Protein AF-A0AAV3K388-F1 (afdb_monomer_lite)

Radius of gyration: 20.44 Å; chains: 1; bounding box: 45×45×66 Å

pLDDT: mean 95.81, std 3.81, range [80.56, 98.88]

Secondary structure (DSSP, 8-state):
-HHHHHHHHHHHHHHHTSTTSS----GGGS-SS-SS-HHHHHHHHHHHH---SS--B--SB----HHHHHHHHHHHTTSS-HHHHHHHHHHHHHHHHHHHHHTT-SBB--B-TT-S-TTHHHHHHSEEEE--SS--EEEETTEEE---EEEEEEE--S-SSHHHHHHHHHT-SSPBEEEEE-HHHHHHTSB--SSS-HHHHHHHHHHHHHHHHHHHHHTT--EEEEE-TTTTTTS-SSGGGHHHHHHHHHHHHHHHHSS--

Sequence (261 aa):
DSAKYDDLKSRYERFQSQSFKNLDYDFDSVRTQRQSPFSERKQAQYQRLNLPDLPTTTIGSFPQTREVRKYRADWKNQRISDEAYKEFLENEIARWIKIQEEIGLDVLVHGEFERNDMVEFFGEKLQGFLVTKFGWVQSYGSRAVKPPVIYGDVKWTEPLTVKETVYAQSLTDKPVKGMLTGPVTILNWSFERVDIPRTTVQDQIALAINAEVLALEENGIKVIQVDEPALREGLPLRSEYHEQYLKDAVHSFKLATSSVK

Structure (mmCIF, N/CA/C/O backbone):
data_AF-A0AAV3K388-F1
#
_entry.id   AF-A0AAV3K388-F1
#
loop_
_atom_site.group_PDB
_atom_site.id
_atom_site.type_symbol
_atom_site.label_atom_id
_atom_site.label_alt_id
_atom_site.label_comp_id
_atom_site.label_asym_id
_atom_site.label_entity_id
_atom_site.label_seq_id
_atom_site.pdbx_PDB_ins_code
_atom_site.Cartn_x
_atom_site.Cartn_y
_atom_site.Cartn_z
_atom_site.occupancy
_atom_site.B_iso_or_equiv
_atom_site.auth_seq_id
_atom_site.auth_comp_id
_atom_site.auth_asym_id
_atom_site.auth_atom_id
_atom_site.pdbx_PDB_model_num
ATOM 1 N N . ASP A 1 1 ? 20.659 12.414 -41.493 1.00 81.19 1 ASP A N 1
ATOM 2 C CA . ASP A 1 1 ? 19.818 13.538 -41.052 1.00 81.19 1 ASP A CA 1
ATOM 3 C C . ASP A 1 1 ? 20.244 13.922 -39.637 1.00 81.19 1 ASP A C 1
ATOM 5 O O . ASP A 1 1 ? 19.823 13.283 -38.679 1.00 81.19 1 ASP A O 1
ATOM 9 N N . SER A 1 2 ? 21.206 14.845 -39.522 1.00 88.94 2 SER A N 1
ATOM 10 C CA . SER A 1 2 ? 21.819 15.242 -38.243 1.00 88.94 2 SER A CA 1
ATOM 11 C C . SER A 1 2 ? 20.835 15.983 -37.338 1.00 88.94 2 SER A C 1
ATOM 13 O O . SER A 1 2 ? 20.800 15.715 -36.145 1.00 88.94 2 SER A O 1
ATOM 15 N N . ALA A 1 3 ? 19.952 16.808 -37.908 1.00 93.50 3 ALA A N 1
ATOM 16 C CA . ALA A 1 3 ? 18.953 17.559 -37.150 1.00 93.50 3 ALA A CA 1
ATOM 17 C C . ALA A 1 3 ? 17.969 16.640 -36.407 1.00 93.50 3 ALA A C 1
ATOM 19 O O . ALA A 1 3 ? 17.662 16.865 -35.238 1.00 93.50 3 ALA A O 1
ATOM 20 N N . LYS A 1 4 ? 17.513 15.561 -37.059 1.00 94.25 4 LYS A N 1
ATOM 21 C CA . LYS A 1 4 ? 16.658 14.555 -36.412 1.00 94.25 4 LYS A CA 1
ATOM 22 C C . LYS A 1 4 ? 17.381 13.818 -35.282 1.00 94.25 4 LYS A C 1
ATOM 24 O O . LYS A 1 4 ? 16.764 13.510 -34.267 1.00 94.25 4 LYS A O 1
ATOM 29 N N . TYR A 1 5 ? 18.667 13.510 -35.459 1.00 94.56 5 TYR A N 1
ATOM 30 C CA . TYR A 1 5 ? 19.473 12.888 -34.408 1.00 94.56 5 TYR A CA 1
ATOM 31 C C . TYR A 1 5 ? 19.628 13.819 -33.200 1.00 94.56 5 TYR A C 1
ATOM 33 O O . TYR A 1 5 ? 19.397 13.381 -32.076 1.00 94.56 5 TYR A O 1
ATOM 41 N N . ASP A 1 6 ? 19.940 15.095 -33.432 1.00 96.44 6 ASP A N 1
ATOM 42 C CA . ASP A 1 6 ? 20.140 16.077 -32.366 1.00 96.44 6 ASP A CA 1
ATOM 43 C C . ASP A 1 6 ? 18.849 16.320 -31.563 1.00 96.44 6 ASP A C 1
ATOM 45 O O . ASP A 1 6 ? 18.895 16.311 -30.334 1.00 96.44 6 ASP A O 1
ATOM 49 N N . ASP A 1 7 ? 17.680 16.418 -32.217 1.00 95.56 7 ASP A N 1
ATOM 50 C CA . ASP A 1 7 ? 16.384 16.509 -31.516 1.00 95.56 7 ASP A CA 1
ATOM 51 C C . ASP A 1 7 ? 16.119 15.282 -30.629 1.00 95.56 7 ASP A C 1
ATOM 53 O O . ASP A 1 7 ? 15.790 15.411 -29.444 1.00 95.56 7 ASP A O 1
ATOM 57 N N . LEU A 1 8 ? 16.293 14.074 -31.178 1.00 94.50 8 LEU A N 1
ATOM 58 C CA . LEU A 1 8 ? 16.087 12.835 -30.426 1.00 94.50 8 LEU A CA 1
ATOM 59 C C . LEU A 1 8 ? 17.062 12.724 -29.250 1.00 94.50 8 LEU A C 1
ATOM 61 O O . LEU A 1 8 ? 16.652 12.327 -28.157 1.00 94.50 8 LEU A O 1
ATOM 65 N N . LYS A 1 9 ? 18.321 13.125 -29.448 1.00 94.25 9 LYS A N 1
ATOM 66 C CA . LYS A 1 9 ? 19.339 13.167 -28.399 1.00 94.25 9 LYS A CA 1
ATOM 67 C C . LYS A 1 9 ? 18.960 14.159 -27.299 1.00 94.25 9 LYS A C 1
ATOM 69 O O . LYS A 1 9 ? 18.930 13.766 -26.139 1.00 94.25 9 LYS A O 1
ATOM 74 N N . SER A 1 10 ? 18.570 15.389 -27.632 1.00 93.19 10 SER A N 1
ATOM 75 C CA . SER A 1 10 ? 18.141 16.379 -26.632 1.00 93.19 10 SER A CA 1
ATOM 76 C C . SER A 1 10 ? 16.885 15.945 -25.870 1.00 93.19 10 SER A C 1
ATOM 78 O O . SER A 1 10 ? 16.750 16.201 -24.672 1.00 93.19 10 SER A O 1
ATOM 80 N N . ARG A 1 11 ? 15.941 15.261 -26.531 1.00 92.94 11 ARG A N 1
ATOM 81 C CA . ARG A 1 11 ? 14.773 14.661 -25.863 1.00 92.94 11 ARG A CA 1
ATOM 82 C C . ARG A 1 11 ? 15.177 13.553 -24.896 1.00 92.94 11 ARG A C 1
ATOM 84 O O . ARG A 1 11 ? 14.648 13.523 -23.787 1.00 92.94 11 ARG A O 1
ATOM 91 N N . TYR A 1 12 ? 16.101 12.687 -25.300 1.00 88.19 12 TYR A N 1
ATOM 92 C CA . TYR A 1 12 ? 16.650 11.637 -24.448 1.00 88.19 12 TYR A CA 1
ATOM 93 C C . TYR A 1 12 ? 17.393 12.218 -23.240 1.00 88.19 12 TYR A C 1
ATOM 95 O O . TYR A 1 12 ? 17.089 11.846 -22.114 1.00 88.19 12 TYR A O 1
ATOM 103 N N . GLU A 1 13 ? 18.296 13.177 -23.444 1.00 91.31 13 GLU A N 1
ATOM 104 C CA . GLU A 1 13 ? 19.068 13.811 -22.368 1.00 91.31 13 GLU A CA 1
ATOM 105 C C . GLU A 1 13 ? 18.157 14.500 -21.350 1.00 91.31 13 GLU A C 1
ATOM 107 O O . GLU A 1 13 ? 18.287 14.269 -20.150 1.00 91.31 13 GLU A O 1
ATOM 112 N N . ARG A 1 14 ? 17.158 15.257 -21.820 1.00 88.50 14 ARG A N 1
ATOM 113 C CA . ARG A 1 14 ? 16.138 15.860 -20.951 1.00 88.50 14 ARG A CA 1
ATOM 114 C C . ARG A 1 14 ? 15.344 14.820 -20.166 1.00 88.50 14 ARG A C 1
ATOM 116 O O . ARG A 1 14 ? 14.942 15.100 -19.042 1.00 88.50 14 ARG A O 1
ATOM 123 N N . PHE A 1 15 ? 15.058 13.661 -20.758 1.00 84.12 15 PHE A N 1
ATOM 124 C CA . PHE A 1 15 ? 14.377 12.572 -20.062 1.00 84.12 15 PHE A CA 1
ATOM 125 C C . PHE A 1 15 ? 15.280 11.923 -19.004 1.00 84.12 15 PHE A C 1
ATOM 127 O O . PHE A 1 15 ? 14.819 11.650 -17.902 1.00 84.12 15 PHE A O 1
ATOM 134 N N . GLN A 1 16 ? 16.566 11.727 -19.303 1.00 84.94 16 GLN A N 1
ATOM 135 C CA . GLN A 1 16 ? 17.545 11.177 -18.358 1.00 84.94 16 GLN A CA 1
ATOM 136 C C . GLN A 1 16 ? 17.860 12.128 -17.198 1.00 84.94 16 GLN A C 1
ATOM 138 O O . GLN A 1 16 ? 18.193 11.669 -16.111 1.00 84.94 16 GLN A O 1
ATOM 143 N N . SER A 1 17 ? 17.721 13.439 -17.404 1.00 83.94 17 SER A N 1
ATOM 144 C CA . SER A 1 17 ? 17.942 14.456 -16.372 1.00 83.94 17 SER A CA 1
ATOM 145 C C . SER A 1 17 ? 16.715 14.728 -15.491 1.00 83.94 17 SER A C 1
ATOM 147 O O . SER A 1 17 ? 16.699 15.718 -14.760 1.00 83.94 17 SER A O 1
ATOM 149 N N . GLN A 1 18 ? 15.641 13.941 -15.613 1.00 84.38 18 GLN A N 1
ATOM 150 C CA . GLN A 1 18 ? 14.446 14.128 -14.791 1.00 84.38 18 GLN A CA 1
ATOM 151 C C . GLN A 1 18 ? 14.707 13.714 -13.340 1.00 84.38 18 GLN A C 1
ATOM 153 O O . GLN A 1 18 ? 15.447 12.774 -13.077 1.00 84.38 18 GLN A O 1
ATOM 158 N N . SER A 1 19 ? 14.029 14.362 -12.391 1.00 81.56 19 SER A N 1
ATOM 159 C CA . SER A 1 19 ? 14.196 14.116 -10.947 1.00 81.56 19 SER A CA 1
ATOM 160 C C . SER A 1 19 ? 13.777 12.718 -10.475 1.00 81.56 19 SER A C 1
ATOM 162 O O . SER A 1 19 ? 13.995 12.378 -9.318 1.00 81.56 19 SER A O 1
ATOM 164 N N . PHE A 1 20 ? 13.156 11.925 -11.349 1.00 80.56 20 PHE A N 1
ATOM 165 C CA . PHE A 1 20 ? 12.757 10.534 -11.119 1.00 80.56 20 PHE A CA 1
ATOM 166 C C . PHE A 1 20 ? 13.677 9.526 -11.822 1.00 80.56 20 PHE A C 1
ATOM 168 O O . PHE A 1 20 ? 13.295 8.372 -11.995 1.00 80.56 20 PHE A O 1
ATOM 175 N N . LYS A 1 21 ? 14.836 9.954 -12.329 1.00 84.81 21 LYS A N 1
ATOM 176 C CA . LYS A 1 21 ? 15.798 9.097 -13.027 1.00 84.81 21 LYS A CA 1
ATOM 177 C C . LYS A 1 21 ? 17.145 9.132 -12.333 1.00 84.81 21 LYS A C 1
ATOM 179 O O . LYS A 1 21 ? 17.558 10.179 -11.844 1.00 84.81 21 LYS A O 1
ATOM 184 N N . ASN A 1 22 ? 17.840 8.003 -12.410 1.00 85.38 22 ASN A N 1
ATOM 185 C CA . ASN A 1 22 ? 19.183 7.818 -11.879 1.00 85.38 22 ASN A CA 1
ATOM 186 C C . ASN A 1 22 ? 19.235 8.167 -10.385 1.00 85.38 22 ASN A C 1
ATOM 188 O O . ASN A 1 22 ? 20.151 8.842 -9.926 1.00 85.38 22 ASN A O 1
ATOM 192 N N . LEU A 1 23 ? 18.193 7.760 -9.655 1.00 88.00 23 LEU A N 1
ATOM 193 C CA . LEU A 1 23 ? 18.141 7.904 -8.210 1.00 88.00 23 LEU A CA 1
ATOM 194 C C . LEU A 1 23 ? 19.049 6.858 -7.560 1.00 88.00 23 LEU A C 1
ATOM 196 O O . LEU A 1 23 ? 19.003 5.678 -7.912 1.00 88.00 23 LEU A O 1
ATOM 200 N N . ASP A 1 24 ? 19.833 7.294 -6.578 1.00 86.81 24 ASP A N 1
ATOM 201 C CA . ASP A 1 24 ? 20.636 6.401 -5.752 1.00 86.81 24 ASP A CA 1
ATOM 202 C C . ASP A 1 24 ? 19.766 5.792 -4.648 1.00 86.81 24 ASP A C 1
ATOM 204 O O . ASP A 1 24 ? 19.110 6.508 -3.885 1.00 86.81 24 ASP A O 1
ATOM 208 N N . TYR A 1 25 ? 19.775 4.463 -4.555 1.00 88.38 25 TYR A N 1
ATOM 209 C CA . TYR A 1 25 ? 19.092 3.716 -3.502 1.00 88.38 25 TYR A CA 1
ATOM 210 C C . TYR A 1 25 ? 20.109 2.944 -2.675 1.00 88.38 25 TYR A C 1
ATOM 212 O O . TYR A 1 25 ? 20.919 2.192 -3.214 1.00 88.38 25 TYR A O 1
ATOM 220 N N . ASP A 1 26 ? 20.016 3.094 -1.357 1.00 87.69 26 ASP A N 1
ATOM 221 C CA . ASP A 1 26 ? 20.709 2.242 -0.398 1.00 87.69 26 ASP A CA 1
ATOM 222 C C . ASP A 1 26 ? 19.727 1.182 0.114 1.00 87.69 26 ASP A C 1
ATOM 224 O O . ASP A 1 26 ? 19.070 1.357 1.144 1.00 87.69 26 ASP A O 1
ATOM 228 N N . PHE A 1 27 ? 19.578 0.097 -0.649 1.00 88.56 27 PHE A N 1
ATOM 229 C CA . PHE A 1 27 ? 18.689 -1.011 -0.284 1.00 88.56 27 PHE A CA 1
ATOM 230 C C . PHE A 1 27 ? 19.120 -1.701 1.018 1.00 88.56 27 PHE A C 1
ATOM 232 O O . PHE A 1 27 ? 18.271 -2.213 1.745 1.00 88.56 27 PHE A O 1
ATOM 239 N N . ASP A 1 28 ? 20.414 -1.661 1.345 1.00 87.81 28 ASP A N 1
ATOM 240 C CA . ASP A 1 28 ? 20.976 -2.310 2.530 1.00 87.81 28 ASP A CA 1
ATOM 241 C C . ASP A 1 28 ? 20.741 -1.497 3.815 1.00 87.81 28 ASP A C 1
ATOM 243 O O . ASP A 1 28 ? 20.770 -2.054 4.917 1.00 87.81 28 ASP A O 1
ATOM 247 N N . SER A 1 29 ? 20.443 -0.196 3.696 1.00 88.38 29 SER A N 1
ATOM 248 C CA . SER A 1 29 ? 20.074 0.654 4.840 1.00 88.38 29 SER A CA 1
ATOM 249 C C . SER A 1 29 ? 18.776 0.225 5.531 1.00 88.38 29 SER A C 1
ATOM 251 O O . SER A 1 29 ? 18.574 0.517 6.716 1.00 88.38 29 SER A O 1
ATOM 253 N N . VAL A 1 30 ? 17.893 -0.486 4.822 1.00 93.19 30 VAL A N 1
ATOM 254 C CA . VAL A 1 30 ? 16.612 -0.951 5.353 1.00 93.19 30 VAL A CA 1
ATOM 255 C C . VAL A 1 30 ? 16.696 -2.434 5.677 1.00 93.19 30 VAL A C 1
ATOM 257 O O . VAL A 1 30 ? 16.919 -3.298 4.833 1.00 93.19 30 VAL A O 1
ATOM 260 N N . ARG A 1 31 ? 16.472 -2.759 6.950 1.00 93.38 31 ARG A N 1
ATOM 261 C CA . ARG A 1 31 ? 16.475 -4.150 7.405 1.00 93.38 31 ARG A CA 1
ATOM 262 C C . ARG A 1 31 ? 15.367 -4.951 6.722 1.00 93.38 31 ARG A C 1
ATOM 264 O O . ARG A 1 31 ? 14.225 -4.515 6.639 1.00 93.38 31 ARG A O 1
ATOM 271 N N . THR A 1 32 ? 15.667 -6.197 6.380 1.00 95.75 32 THR A N 1
ATOM 272 C CA . THR A 1 32 ? 14.691 -7.173 5.858 1.00 95.75 32 THR A CA 1
ATOM 273 C C . THR A 1 32 ? 14.293 -8.214 6.901 1.00 95.75 32 THR A C 1
ATOM 275 O O . THR A 1 32 ? 13.816 -9.302 6.576 1.00 95.75 32 THR A O 1
ATOM 278 N N . GLN A 1 33 ? 14.517 -7.914 8.180 1.00 96.94 33 GLN A N 1
ATOM 279 C CA . GLN A 1 33 ? 14.085 -8.717 9.319 1.00 96.94 33 GLN A CA 1
ATOM 280 C C . GLN A 1 33 ? 13.471 -7.797 10.371 1.00 96.94 33 GLN A C 1
ATOM 282 O O . GLN A 1 33 ? 13.959 -6.692 10.610 1.00 96.94 33 GLN A O 1
ATOM 287 N N . ARG A 1 34 ? 12.406 -8.263 11.025 1.00 97.44 34 ARG A N 1
ATOM 288 C CA . ARG A 1 34 ? 11.846 -7.595 12.208 1.00 97.44 34 ARG A CA 1
ATOM 289 C C . ARG A 1 34 ? 12.847 -7.657 13.368 1.00 97.44 34 ARG A C 1
ATOM 291 O O . ARG A 1 34 ? 13.646 -8.586 13.426 1.00 97.44 34 ARG A O 1
ATOM 298 N N . GLN A 1 35 ? 12.767 -6.702 14.301 1.00 96.12 35 GLN A N 1
ATOM 299 C CA . GLN A 1 35 ? 13.686 -6.614 15.453 1.00 96.12 35 GLN A CA 1
ATOM 300 C C . GLN A 1 35 ? 13.688 -7.864 16.330 1.00 96.12 35 GLN A C 1
ATOM 302 O O . GLN A 1 35 ? 14.734 -8.254 16.835 1.00 96.12 35 GLN A O 1
ATOM 307 N N . SER A 1 36 ? 12.523 -8.481 16.503 1.00 97.12 36 SER A N 1
ATOM 308 C CA . SER A 1 36 ? 12.340 -9.662 17.340 1.00 97.12 36 SER A CA 1
ATOM 309 C C . SER A 1 36 ? 11.559 -10.751 16.600 1.00 97.12 36 SER A C 1
ATOM 311 O O . SER A 1 36 ? 10.785 -10.435 15.686 1.00 97.12 36 SER A O 1
ATOM 313 N N . PRO A 1 37 ? 11.725 -12.038 16.959 1.00 97.62 37 PRO A N 1
ATOM 314 C CA . PRO A 1 37 ? 10.933 -13.148 16.429 1.00 97.62 37 PRO A CA 1
ATOM 315 C C . PRO A 1 37 ? 9.431 -13.006 16.703 1.00 97.62 37 PRO A C 1
ATOM 317 O O . PRO A 1 37 ? 8.996 -12.289 17.603 1.00 97.62 37 PRO A O 1
ATOM 320 N N . PHE A 1 38 ? 8.604 -13.732 15.945 1.00 98.25 38 PHE A N 1
ATOM 321 C CA . PHE A 1 38 ? 7.145 -13.644 16.088 1.00 98.25 38 PHE A CA 1
ATOM 322 C C . PHE A 1 38 ? 6.651 -14.018 17.492 1.00 98.25 38 PHE A C 1
ATOM 324 O O . PHE A 1 38 ? 5.721 -13.386 17.980 1.00 98.25 38 PHE A O 1
ATOM 331 N N . SER A 1 39 ? 7.282 -14.989 18.156 1.00 97.88 39 SER A N 1
ATOM 332 C CA . SER A 1 39 ? 6.930 -15.409 19.520 1.00 97.88 39 SER A CA 1
ATOM 333 C C . SER A 1 39 ? 6.973 -14.261 20.532 1.00 97.88 39 SER A C 1
ATOM 335 O O . SER A 1 39 ? 6.112 -14.202 21.403 1.00 97.88 39 SER A O 1
ATOM 337 N N . GLU A 1 40 ? 7.925 -13.336 20.394 1.00 97.81 40 GLU A N 1
ATOM 338 C CA . GLU A 1 40 ? 8.049 -12.150 21.250 1.00 97.81 40 GLU A CA 1
ATOM 339 C C . GLU A 1 40 ? 7.074 -11.050 20.821 1.00 97.81 40 GLU A C 1
ATOM 341 O O . GLU A 1 40 ? 6.321 -10.526 21.643 1.00 97.81 40 GLU A O 1
ATOM 346 N N . ARG A 1 41 ? 7.014 -10.751 19.513 1.00 97.94 41 ARG A N 1
ATOM 347 C CA . ARG A 1 41 ? 6.097 -9.729 18.974 1.00 97.94 41 ARG A CA 1
ATOM 348 C C . ARG A 1 41 ? 4.643 -10.037 19.299 1.00 97.94 41 ARG A C 1
ATOM 350 O O . ARG A 1 41 ? 3.898 -9.128 19.641 1.00 97.94 41 ARG A O 1
ATOM 357 N N . LYS A 1 42 ? 4.251 -11.311 19.233 1.00 97.06 42 LYS A N 1
ATOM 358 C CA . LYS A 1 42 ? 2.897 -11.777 19.545 1.00 97.06 42 LYS A CA 1
ATOM 359 C C . LYS A 1 42 ? 2.473 -11.374 20.961 1.00 97.06 42 LYS A C 1
ATOM 361 O O . LYS A 1 42 ? 1.345 -10.931 21.142 1.00 97.06 42 LYS A O 1
ATOM 366 N N . GLN A 1 43 ? 3.373 -11.461 21.944 1.00 96.88 43 GLN A N 1
ATOM 367 C CA . GLN A 1 43 ? 3.073 -11.068 23.326 1.00 96.88 43 GLN A CA 1
ATOM 368 C C . GLN A 1 43 ? 2.870 -9.554 23.457 1.00 96.88 43 GLN A C 1
ATOM 370 O O . GLN A 1 43 ? 1.881 -9.110 24.039 1.00 96.88 43 GLN A O 1
ATOM 375 N N . ALA A 1 44 ? 3.754 -8.758 22.849 1.00 96.75 44 ALA A N 1
ATOM 376 C CA . ALA A 1 44 ? 3.612 -7.302 22.824 1.00 96.75 44 ALA A CA 1
ATOM 377 C C . ALA A 1 44 ? 2.337 -6.857 22.081 1.00 96.75 44 ALA A C 1
ATOM 379 O O . ALA A 1 44 ? 1.644 -5.936 22.511 1.00 96.75 44 ALA A O 1
ATOM 380 N N . GLN A 1 45 ? 1.993 -7.537 20.984 1.00 97.69 45 GLN A N 1
ATOM 381 C CA . GLN A 1 45 ? 0.781 -7.284 20.204 1.00 97.69 45 GLN A CA 1
ATOM 382 C C . GLN A 1 45 ? -0.488 -7.607 20.996 1.00 97.69 45 GLN A C 1
ATOM 384 O O . GLN A 1 45 ? -1.418 -6.806 20.965 1.00 97.69 45 GLN A O 1
ATOM 389 N N . TYR A 1 46 ? -0.522 -8.712 21.750 1.00 95.44 46 TYR A N 1
ATOM 390 C CA . TYR A 1 46 ? -1.657 -9.027 22.621 1.00 95.44 46 TYR A CA 1
ATOM 391 C C . TYR A 1 46 ? -1.888 -7.957 23.682 1.00 95.44 46 TYR A C 1
ATOM 393 O O . TYR A 1 46 ? -3.014 -7.494 23.836 1.00 95.44 46 TYR A O 1
ATOM 401 N N . GLN A 1 47 ? -0.828 -7.498 24.347 1.00 94.56 47 GLN A N 1
ATOM 402 C CA . GLN A 1 47 ? -0.934 -6.426 25.339 1.00 94.56 47 GLN A CA 1
ATOM 403 C C . GLN A 1 47 ? -1.376 -5.096 24.711 1.00 94.56 47 GLN A C 1
ATOM 405 O O . GLN A 1 47 ? -2.155 -4.358 25.305 1.00 94.56 47 GLN A O 1
ATOM 410 N N . ARG A 1 48 ? -0.888 -4.783 23.503 1.00 95.50 48 ARG A N 1
ATOM 411 C CA . ARG A 1 48 ? -1.164 -3.509 22.822 1.00 95.50 48 ARG A CA 1
ATOM 412 C C . ARG A 1 48 ? -2.553 -3.438 22.189 1.00 95.50 48 ARG A C 1
ATOM 414 O O . ARG A 1 48 ? -3.123 -2.350 22.138 1.00 95.50 48 ARG A O 1
ATOM 421 N N . LEU A 1 49 ? -3.042 -4.544 21.628 1.00 97.00 49 LEU A N 1
ATOM 422 C CA . LEU A 1 49 ? -4.304 -4.589 20.883 1.00 97.00 49 LEU A CA 1
ATOM 423 C C . LEU A 1 49 ? -5.472 -5.113 21.723 1.00 97.00 49 LEU A C 1
ATOM 425 O O . LEU A 1 49 ? -6.608 -4.795 21.397 1.00 97.00 49 LEU A O 1
ATOM 429 N N . ASN A 1 50 ? -5.198 -5.885 22.782 1.00 96.06 50 ASN A N 1
ATOM 430 C CA . ASN A 1 50 ? -6.198 -6.448 23.693 1.00 96.06 50 ASN A CA 1
ATOM 431 C C . ASN A 1 50 ? -7.373 -7.132 22.963 1.00 96.06 50 ASN A C 1
ATOM 433 O O . ASN A 1 50 ? -8.542 -6.895 23.262 1.00 96.06 50 ASN A O 1
ATOM 437 N N . LEU A 1 51 ? -7.044 -7.938 21.951 1.00 97.50 51 LEU A N 1
ATOM 438 C CA . LEU A 1 51 ? -8.019 -8.647 21.124 1.00 97.50 51 LEU A CA 1
ATOM 439 C C . LEU A 1 51 ? -8.554 -9.898 21.842 1.00 97.50 51 LEU A C 1
ATOM 441 O O . LEU A 1 51 ? -7.790 -10.529 22.578 1.00 97.50 51 LEU A O 1
ATOM 445 N N . PRO A 1 52 ? -9.818 -10.299 21.601 1.00 97.56 52 PRO A N 1
ATOM 446 C CA . PRO A 1 52 ? -10.347 -11.566 22.105 1.00 97.56 52 PRO A CA 1
ATOM 447 C C . PRO A 1 52 ? -9.673 -12.768 21.420 1.00 97.56 52 PRO A C 1
ATOM 449 O O . PRO A 1 52 ? -8.966 -12.613 20.425 1.00 97.56 52 PRO A O 1
ATOM 452 N N . ASP A 1 53 ? -9.930 -13.983 21.917 1.00 96.25 53 ASP A N 1
ATOM 453 C CA . ASP A 1 53 ? -9.329 -15.224 21.392 1.00 96.25 53 ASP A CA 1
ATOM 454 C C . ASP A 1 53 ? -9.658 -15.492 19.914 1.00 96.25 53 ASP A C 1
ATOM 456 O O . ASP A 1 53 ? -8.841 -16.047 19.176 1.00 96.25 53 ASP A O 1
ATOM 460 N N . LEU A 1 54 ? -10.854 -15.086 19.477 1.00 97.50 54 LEU A N 1
ATOM 461 C CA . LEU A 1 54 ? -11.345 -15.229 18.107 1.00 97.50 54 LEU A CA 1
ATOM 462 C C . LEU A 1 54 ? -11.674 -13.845 17.528 1.00 97.50 54 LEU A C 1
ATOM 464 O O . LEU A 1 54 ? -12.852 -13.524 17.363 1.00 97.50 54 LEU A O 1
ATOM 468 N N . PRO A 1 55 ? -10.659 -13.004 17.250 1.00 98.19 55 PRO A N 1
ATOM 469 C CA . PRO A 1 55 ? -10.894 -11.648 16.794 1.00 98.19 55 PRO A CA 1
ATOM 470 C C . PRO A 1 55 ? -11.454 -11.643 15.375 1.00 98.19 55 PRO A C 1
ATOM 472 O O . PRO A 1 55 ? -10.994 -12.361 14.485 1.00 98.19 55 PRO A O 1
ATOM 475 N N . THR A 1 56 ? -12.439 -10.788 15.164 1.00 98.75 56 THR A N 1
ATOM 476 C CA . THR A 1 56 ? -13.182 -10.640 13.921 1.00 98.75 56 THR A CA 1
ATOM 477 C C . THR A 1 56 ? -12.735 -9.393 13.164 1.00 98.75 56 THR A C 1
ATOM 479 O O . THR A 1 56 ? -12.453 -8.337 13.732 1.00 98.75 56 THR A O 1
ATOM 482 N N . THR A 1 57 ? -12.633 -9.513 11.843 1.00 98.88 57 THR A N 1
ATOM 483 C CA . THR A 1 57 ? -12.239 -8.419 10.951 1.00 98.88 57 THR A CA 1
ATOM 484 C C . THR A 1 57 ? -12.750 -8.689 9.538 1.00 98.88 57 THR A C 1
ATOM 486 O O . THR A 1 57 ? -13.229 -9.783 9.237 1.00 98.88 57 THR A O 1
ATOM 489 N N . THR A 1 58 ? -12.617 -7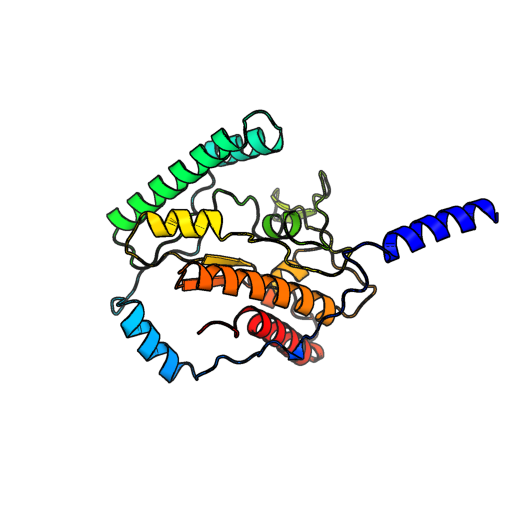.705 8.654 1.00 98.69 58 THR A N 1
ATOM 490 C CA . THR A 1 58 ? -12.818 -7.866 7.209 1.00 98.69 58 THR A CA 1
ATOM 491 C C . THR A 1 58 ? -11.510 -7.585 6.460 1.00 98.69 58 THR A C 1
ATOM 493 O O . THR A 1 58 ? -10.467 -7.327 7.071 1.00 98.69 58 THR A O 1
ATOM 496 N N . ILE A 1 59 ? -11.527 -7.714 5.132 1.00 98.44 59 ILE A N 1
ATOM 497 C CA . ILE A 1 59 ? -10.304 -7.676 4.318 1.00 98.44 59 ILE A CA 1
ATOM 498 C C . ILE A 1 59 ? -9.846 -6.246 3.997 1.00 98.44 59 ILE A C 1
ATOM 500 O O . ILE A 1 59 ? -8.644 -6.018 3.997 1.00 98.44 59 ILE A O 1
ATOM 504 N N . GLY A 1 60 ? -10.758 -5.299 3.750 1.00 98.00 60 GLY A N 1
ATOM 505 C CA . GLY A 1 60 ? -10.406 -3.930 3.343 1.00 98.00 60 GLY A CA 1
ATOM 506 C C . GLY A 1 60 ? -11.582 -3.195 2.700 1.00 98.00 60 GLY A C 1
ATOM 507 O O . GLY A 1 60 ? -12.314 -2.472 3.372 1.00 98.00 60 GLY A O 1
ATOM 508 N N . SER A 1 61 ? -11.788 -3.411 1.400 1.00 97.25 61 SER A N 1
ATOM 509 C CA . SER A 1 61 ? -12.843 -2.734 0.637 1.00 97.25 61 SER A CA 1
ATOM 510 C C . SER A 1 61 ? -14.274 -3.026 1.116 1.00 97.25 61 SER A C 1
ATOM 512 O O . SER A 1 61 ? -14.640 -4.163 1.427 1.00 97.25 61 SER A O 1
ATOM 514 N N . PHE A 1 62 ? -15.112 -1.990 1.074 1.00 98.12 62 PHE A N 1
ATOM 515 C CA . PHE A 1 62 ? -16.565 -2.082 1.230 1.00 98.12 62 PHE A CA 1
ATOM 516 C C . PHE A 1 62 ? -17.289 -1.793 -0.099 1.00 98.12 62 PHE A C 1
ATOM 518 O O . PHE A 1 62 ? -16.659 -1.357 -1.068 1.00 98.12 62 PHE A O 1
ATOM 525 N N . PRO A 1 63 ? -18.611 -2.065 -0.201 1.00 96.56 63 PRO A N 1
ATOM 526 C CA . PRO A 1 63 ? -19.371 -1.909 -1.437 1.00 96.56 63 PRO A CA 1
ATOM 527 C C . PRO A 1 63 ? -19.133 -0.582 -2.169 1.00 96.56 63 PRO A C 1
ATOM 529 O O . PRO A 1 63 ? -19.550 0.487 -1.732 1.00 96.56 63 PRO A O 1
ATOM 532 N N . GLN A 1 64 ? -18.536 -0.678 -3.356 1.00 94.44 64 GLN A N 1
ATOM 533 C CA . GLN A 1 64 ? -18.344 0.431 -4.292 1.00 94.44 64 GLN A CA 1
ATOM 534 C C . GLN A 1 64 ? -19.677 0.768 -4.976 1.00 94.44 64 GLN A C 1
ATOM 536 O O . GLN A 1 64 ? -19.947 0.343 -6.106 1.00 94.44 64 GLN A O 1
ATOM 541 N N . THR A 1 65 ? -20.550 1.481 -4.260 1.00 96.12 65 THR A N 1
ATOM 542 C CA . THR A 1 65 ? -21.905 1.817 -4.717 1.00 96.12 65 THR A CA 1
ATOM 543 C C . THR A 1 65 ? -21.887 2.692 -5.976 1.00 96.12 65 THR A C 1
ATOM 545 O O . THR A 1 65 ? -20.868 3.267 -6.373 1.00 96.12 65 THR A O 1
ATOM 548 N N . ARG A 1 66 ? -23.045 2.820 -6.641 1.00 96.25 66 ARG A N 1
ATOM 549 C CA . ARG A 1 66 ? -23.199 3.753 -7.771 1.00 96.25 66 ARG A CA 1
ATOM 550 C C . ARG A 1 66 ? -22.859 5.191 -7.365 1.00 96.25 66 ARG A C 1
ATOM 552 O O . ARG A 1 66 ? -22.324 5.923 -8.190 1.00 96.25 66 ARG A O 1
ATOM 559 N N . GLU A 1 67 ? -23.158 5.563 -6.127 1.00 96.69 67 GLU A N 1
ATOM 560 C CA . GLU A 1 67 ? -22.889 6.885 -5.573 1.00 96.69 67 GLU A CA 1
ATOM 561 C C . GLU A 1 67 ? -21.391 7.122 -5.365 1.00 96.69 67 GLU A C 1
ATOM 563 O O . GLU A 1 67 ? -20.868 8.078 -5.930 1.00 96.69 67 GLU A O 1
ATOM 568 N N . VAL A 1 68 ? -20.673 6.193 -4.717 1.00 97.00 68 VAL A N 1
ATOM 569 C CA . VAL A 1 68 ? -19.203 6.254 -4.562 1.00 97.00 68 VAL A CA 1
ATOM 570 C C . VAL A 1 68 ? -18.513 6.405 -5.919 1.00 97.00 68 VAL A C 1
ATOM 572 O O . VAL A 1 68 ? -17.690 7.300 -6.124 1.00 97.00 68 VAL A O 1
ATOM 575 N N . ARG A 1 69 ? -18.902 5.579 -6.900 1.00 95.31 69 ARG A N 1
ATOM 576 C CA . ARG A 1 69 ? -18.352 5.670 -8.262 1.00 95.31 69 ARG A CA 1
ATOM 577 C C . ARG A 1 69 ? -18.687 6.999 -8.941 1.00 95.31 69 ARG A C 1
ATOM 579 O O . ARG A 1 69 ? -17.852 7.524 -9.674 1.00 95.31 69 ARG A O 1
ATOM 586 N N . LYS A 1 70 ? -19.893 7.535 -8.722 1.00 97.06 70 LYS A N 1
ATOM 587 C CA . LYS A 1 70 ? -20.326 8.821 -9.280 1.00 97.06 70 LYS A CA 1
ATOM 588 C C . LYS A 1 70 ? -19.520 9.977 -8.691 1.00 97.06 70 LYS A C 1
ATOM 590 O O . LYS A 1 70 ? -18.991 10.754 -9.476 1.00 97.06 70 LYS A O 1
ATOM 595 N N . TYR A 1 71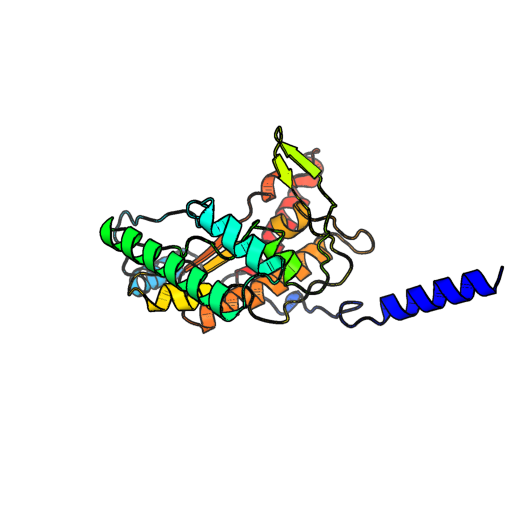 ? -19.378 10.061 -7.369 1.00 97.94 71 TYR A N 1
ATOM 596 C CA . TYR A 1 71 ? -18.611 11.124 -6.711 1.00 97.94 71 TYR A CA 1
ATOM 597 C C . TYR A 1 71 ? -17.146 11.115 -7.146 1.00 97.94 71 TYR A C 1
ATOM 599 O O . TYR A 1 71 ? -16.626 12.152 -7.550 1.00 97.94 71 TYR A O 1
ATOM 607 N N . ARG A 1 72 ? -16.508 9.938 -7.200 1.00 95.56 72 ARG A N 1
ATOM 608 C CA . ARG A 1 72 ? -15.138 9.816 -7.722 1.00 95.56 72 ARG A CA 1
ATOM 609 C C . ARG A 1 72 ? -15.031 10.283 -9.174 1.00 95.56 72 ARG A C 1
ATOM 611 O O . ARG A 1 72 ? -14.086 10.980 -9.531 1.00 95.56 72 ARG A O 1
ATOM 618 N N . ALA A 1 73 ? -15.985 9.899 -10.024 1.00 95.06 73 ALA A N 1
ATOM 619 C CA . ALA A 1 73 ? -15.998 10.324 -11.420 1.00 95.06 73 ALA A CA 1
ATOM 620 C C . ALA A 1 73 ? -16.251 11.832 -11.565 1.00 95.06 73 ALA A C 1
ATOM 622 O O . ALA A 1 73 ? -15.650 12.463 -12.429 1.00 95.06 73 ALA A O 1
ATOM 623 N N . ASP A 1 74 ? -17.130 12.414 -10.754 1.00 97.75 74 ASP A N 1
ATOM 624 C CA . ASP A 1 74 ? -17.405 13.849 -10.759 1.00 97.75 74 ASP A CA 1
ATOM 625 C C . ASP A 1 74 ? -16.182 14.644 -10.292 1.00 97.75 74 ASP A C 1
ATOM 627 O O . ASP A 1 74 ? -15.824 15.617 -10.951 1.00 97.75 74 ASP A O 1
ATOM 631 N N . TRP A 1 75 ? -15.481 14.174 -9.258 1.00 97.25 75 TRP A N 1
ATOM 632 C CA . TRP A 1 75 ? -14.227 14.760 -8.785 1.00 97.25 75 TRP A CA 1
ATOM 633 C C . TRP A 1 75 ? -13.114 14.682 -9.842 1.00 97.25 75 TRP A C 1
ATOM 635 O O . TRP A 1 75 ? -12.577 15.712 -10.244 1.00 97.25 75 TRP A O 1
ATOM 645 N N . LYS A 1 76 ? -12.847 13.494 -10.416 1.00 91.94 76 LYS A N 1
ATOM 646 C CA . LYS A 1 76 ? -11.839 13.328 -11.488 1.00 91.94 76 LYS A CA 1
ATOM 647 C C . LYS A 1 76 ? -12.135 14.177 -12.736 1.00 91.94 76 LYS A C 1
ATOM 649 O O . LYS A 1 76 ? -11.217 14.503 -13.483 1.00 91.94 76 LYS A O 1
ATOM 654 N N . ASN A 1 77 ? -13.402 14.527 -12.980 1.00 95.31 77 ASN A N 1
ATOM 655 C CA . ASN A 1 77 ? -13.824 15.393 -14.089 1.00 95.31 77 ASN A CA 1
ATOM 656 C C . ASN A 1 77 ? -14.061 16.857 -13.669 1.00 95.31 77 ASN A C 1
ATOM 658 O O . ASN A 1 77 ? -14.679 17.595 -14.435 1.00 95.31 77 ASN A O 1
ATOM 662 N N . GLN A 1 78 ? -13.609 17.270 -12.478 1.00 97.19 78 GLN A N 1
ATOM 663 C CA . GLN A 1 78 ? -13.709 18.647 -11.968 1.00 97.19 78 GLN A CA 1
ATOM 664 C C . GLN A 1 78 ? -15.150 19.194 -11.927 1.00 97.19 78 GLN A C 1
ATOM 666 O O . GLN A 1 78 ? -15.386 20.391 -12.068 1.00 97.19 78 GLN A O 1
ATOM 671 N N . ARG A 1 79 ? -16.142 18.310 -11.750 1.00 98.31 79 ARG A N 1
ATOM 672 C CA . ARG A 1 79 ? -17.562 18.677 -11.599 1.00 98.31 79 ARG A CA 1
ATOM 673 C C . ARG A 1 79 ? -17.946 18.999 -10.155 1.00 98.31 79 ARG A C 1
ATOM 675 O O . ARG A 1 79 ? -18.992 19.601 -9.937 1.00 98.31 79 ARG A O 1
ATOM 682 N N . ILE A 1 80 ? -17.126 18.584 -9.193 1.00 98.31 80 ILE A N 1
ATOM 683 C CA . ILE A 1 80 ? -17.226 18.918 -7.766 1.00 98.31 80 ILE A CA 1
ATOM 684 C C . ILE A 1 80 ? -15.844 19.337 -7.258 1.00 98.31 80 ILE A C 1
ATOM 686 O O . ILE A 1 80 ? -14.839 18.969 -7.869 1.00 98.31 80 ILE A O 1
ATOM 690 N N . SER A 1 81 ? -15.797 20.108 -6.170 1.00 98.31 81 SER A N 1
ATOM 691 C CA . SER A 1 81 ? -14.534 20.555 -5.576 1.00 98.31 81 SER A CA 1
ATOM 692 C C . SER A 1 81 ? -13.846 19.448 -4.770 1.00 98.31 81 SER A C 1
ATOM 694 O O . SER A 1 81 ? -14.461 18.430 -4.430 1.00 98.31 81 SER A O 1
ATOM 696 N N . ASP A 1 82 ? -12.573 19.666 -4.438 1.00 97.62 82 ASP A N 1
ATOM 697 C CA . ASP A 1 82 ? -11.802 18.774 -3.569 1.00 97.62 82 ASP A CA 1
ATOM 698 C C . ASP A 1 82 ? -12.428 18.676 -2.172 1.00 97.62 82 ASP A C 1
ATOM 700 O O . ASP A 1 82 ? -12.467 17.595 -1.586 1.00 97.62 82 ASP A O 1
ATOM 704 N N . GLU A 1 83 ? -12.983 19.776 -1.655 1.00 98.12 83 GLU A N 1
ATOM 705 C CA . GLU A 1 83 ? -13.674 19.820 -0.363 1.00 98.12 83 GLU A CA 1
ATOM 706 C C . GLU A 1 83 ? -14.948 18.978 -0.386 1.00 98.12 83 GLU A C 1
ATOM 708 O O . GLU A 1 83 ? -15.158 18.174 0.518 1.00 98.12 83 GLU A O 1
ATOM 713 N N . ALA A 1 84 ? -15.762 19.104 -1.438 1.00 98.25 84 ALA A N 1
ATOM 714 C CA . ALA A 1 84 ? -16.992 18.328 -1.576 1.00 98.25 84 ALA A CA 1
ATOM 715 C C . ALA A 1 84 ? -16.707 16.820 -1.703 1.00 98.25 84 ALA A C 1
ATOM 717 O O . ALA A 1 84 ? -17.437 15.995 -1.153 1.00 98.25 84 ALA A O 1
ATOM 718 N N . TYR A 1 85 ? -15.639 16.441 -2.414 1.00 98.31 85 TYR A N 1
ATOM 719 C CA . TYR A 1 85 ? -15.226 15.040 -2.505 1.00 98.31 85 TYR A CA 1
ATOM 720 C C . TYR A 1 85 ? -14.652 14.523 -1.181 1.00 98.31 85 TYR A C 1
ATOM 722 O O . TYR A 1 85 ? -14.978 13.412 -0.766 1.00 98.31 85 TYR A O 1
ATOM 730 N N . LYS A 1 86 ? -13.848 15.338 -0.489 1.00 98.19 86 LYS A N 1
ATOM 731 C CA . LYS A 1 86 ? -13.324 15.021 0.843 1.00 98.19 86 LYS A CA 1
ATOM 732 C C . LYS A 1 86 ? -14.459 14.781 1.841 1.00 98.19 86 LYS A C 1
ATOM 734 O O . LYS A 1 86 ? -14.449 13.752 2.505 1.00 98.19 86 LYS A O 1
ATOM 739 N N . GLU A 1 87 ? -15.434 15.684 1.914 1.00 98.50 87 GLU A N 1
ATOM 740 C CA . GLU A 1 87 ? -16.592 15.559 2.807 1.00 98.50 87 GLU A CA 1
ATOM 741 C C . GLU A 1 87 ? -17.389 14.280 2.512 1.00 98.50 87 GLU A C 1
ATOM 743 O O . GLU A 1 87 ? -17.765 13.545 3.424 1.00 98.50 87 GLU A O 1
ATOM 748 N N . PHE A 1 88 ? -17.597 13.963 1.231 1.00 98.50 88 PHE A N 1
ATOM 749 C CA . PHE A 1 88 ? -18.238 12.712 0.832 1.00 98.50 88 PHE A CA 1
ATOM 750 C C . PHE A 1 88 ? -17.477 11.473 1.334 1.00 98.50 88 PHE A C 1
ATOM 752 O O . PHE A 1 88 ? -18.089 10.565 1.898 1.00 98.50 88 PHE A O 1
ATOM 759 N N . LEU A 1 89 ? -16.152 11.431 1.148 1.00 98.44 89 LEU A N 1
ATOM 760 C CA . LEU A 1 89 ? -15.322 10.314 1.608 1.00 98.44 89 LEU A CA 1
ATOM 761 C C . LEU A 1 89 ? -15.356 10.171 3.132 1.00 98.44 89 LEU A C 1
ATOM 763 O O . LEU A 1 89 ? -15.523 9.061 3.632 1.00 98.44 89 LEU A O 1
ATOM 767 N N . GLU A 1 90 ? -15.234 11.281 3.859 1.00 98.69 90 GLU A N 1
ATOM 768 C CA . GLU A 1 90 ? -15.300 11.304 5.321 1.00 98.69 90 GLU A CA 1
ATOM 769 C C . GLU A 1 90 ? -16.651 10.762 5.822 1.00 98.69 90 GLU A C 1
ATOM 771 O O . GLU A 1 90 ? -16.686 9.888 6.689 1.00 98.69 90 GLU A O 1
ATOM 776 N N . ASN A 1 91 ? -17.761 11.164 5.198 1.00 98.69 91 ASN A N 1
ATOM 777 C CA . ASN A 1 91 ? -19.092 10.651 5.533 1.00 98.69 91 ASN A CA 1
ATOM 778 C C . ASN A 1 91 ? -19.246 9.144 5.262 1.00 98.69 91 ASN A C 1
ATOM 780 O O . ASN A 1 91 ? -19.811 8.426 6.092 1.00 98.69 91 ASN A O 1
ATOM 784 N N . GLU A 1 92 ? -18.734 8.634 4.136 1.00 98.69 92 GLU A N 1
ATOM 785 C CA . GLU A 1 92 ? -18.788 7.195 3.841 1.00 98.69 92 GLU A CA 1
ATOM 786 C C . GLU A 1 92 ? -17.908 6.377 4.797 1.00 98.69 92 GLU A C 1
ATOM 788 O O . GLU A 1 92 ? -18.347 5.330 5.280 1.00 98.69 92 GLU A O 1
ATOM 793 N N . ILE A 1 93 ? -16.711 6.867 5.136 1.00 98.88 93 ILE A N 1
ATOM 794 C CA . ILE A 1 93 ? -15.844 6.241 6.143 1.00 98.88 93 ILE A CA 1
ATOM 795 C C . ILE A 1 93 ? -16.561 6.207 7.497 1.00 98.88 93 ILE A C 1
ATOM 797 O O . ILE A 1 93 ? -16.671 5.140 8.101 1.00 98.88 93 ILE A O 1
ATOM 801 N N . ALA A 1 94 ? -17.113 7.335 7.953 1.00 98.88 94 ALA A N 1
ATOM 802 C CA . ALA A 1 94 ? -17.820 7.422 9.230 1.00 98.88 94 ALA A CA 1
ATOM 803 C C . ALA A 1 94 ? -19.012 6.463 9.305 1.00 98.88 94 ALA A C 1
ATOM 805 O O . ALA A 1 94 ? -19.199 5.763 10.304 1.00 98.88 94 ALA A O 1
ATOM 806 N N . ARG A 1 95 ? -19.784 6.367 8.217 1.00 98.75 95 ARG A N 1
ATOM 807 C CA . ARG A 1 95 ? -20.900 5.428 8.108 1.00 98.75 95 ARG A CA 1
ATOM 808 C C . ARG A 1 95 ? -20.444 3.982 8.291 1.00 98.75 95 ARG A C 1
ATOM 810 O O . ARG A 1 95 ? -21.078 3.239 9.039 1.00 98.75 95 ARG A O 1
ATOM 817 N N . TRP A 1 96 ? -19.368 3.570 7.624 1.00 98.69 96 TRP A N 1
ATOM 818 C CA . TRP A 1 96 ? -18.892 2.188 7.703 1.00 98.69 96 TRP A CA 1
ATOM 819 C C . TRP A 1 96 ? -18.153 1.867 8.994 1.00 98.69 96 TRP A C 1
ATOM 821 O O . TRP A 1 96 ? -18.269 0.737 9.461 1.00 98.69 96 TRP A O 1
ATOM 831 N N . ILE A 1 97 ? -17.448 2.817 9.608 1.00 98.88 97 ILE A N 1
ATOM 832 C CA . ILE A 1 97 ? -16.897 2.626 10.958 1.00 98.88 97 ILE A CA 1
ATOM 833 C C . ILE A 1 97 ? -18.034 2.332 11.939 1.00 98.88 97 ILE A C 1
ATOM 835 O O . ILE A 1 97 ? -18.012 1.290 12.591 1.00 98.88 97 ILE A O 1
ATOM 839 N N . LYS A 1 98 ? -19.092 3.153 11.934 1.00 98.88 98 LYS A N 1
ATOM 840 C CA . LYS A 1 98 ? -20.269 2.945 12.785 1.00 98.88 98 LYS A CA 1
ATOM 841 C C . LYS A 1 98 ? -20.920 1.574 12.573 1.00 98.88 98 LYS A C 1
ATOM 843 O O . LYS A 1 98 ? -21.181 0.867 13.539 1.00 98.88 98 LYS A O 1
ATOM 848 N N . ILE A 1 99 ? -21.143 1.168 11.320 1.00 98.88 99 ILE A N 1
ATOM 849 C CA . ILE A 1 99 ? -21.728 -0.150 11.008 1.00 98.88 99 ILE A CA 1
ATOM 850 C C . ILE A 1 99 ? -20.862 -1.279 11.575 1.00 98.88 99 ILE A C 1
ATOM 852 O O . ILE A 1 99 ? -21.389 -2.221 12.158 1.00 98.88 99 ILE A O 1
ATOM 856 N N . GLN A 1 100 ? -19.540 -1.201 11.402 1.00 98.88 100 GLN A N 1
ATOM 857 C CA . GLN A 1 100 ? -18.625 -2.230 11.892 1.00 98.88 100 GLN A CA 1
ATOM 858 C C . GLN A 1 100 ? -18.612 -2.325 13.425 1.00 98.88 100 GLN A C 1
ATOM 860 O O . GLN A 1 100 ? -18.523 -3.427 13.971 1.00 98.88 100 GLN A O 1
ATOM 865 N N . GLU A 1 101 ? -18.718 -1.189 14.117 1.00 98.75 101 GLU A N 1
ATOM 866 C CA . GLU A 1 101 ? -18.866 -1.157 15.572 1.00 98.75 101 GLU A CA 1
ATOM 867 C C . GLU A 1 101 ? -20.189 -1.782 16.024 1.00 98.75 101 GLU A C 1
ATOM 869 O O . GLU A 1 101 ? -20.175 -2.628 16.918 1.00 98.75 101 GLU A O 1
ATOM 874 N N . GLU A 1 102 ? -21.305 -1.430 15.376 1.00 98.75 102 GLU A N 1
ATOM 875 C CA . GLU A 1 102 ? -22.648 -1.942 15.686 1.00 98.75 102 GLU A CA 1
ATOM 876 C C . GLU A 1 102 ? -22.757 -3.463 15.513 1.00 98.75 102 GLU A C 1
ATOM 878 O O . GLU A 1 102 ? -23.407 -4.129 16.319 1.00 98.75 102 GLU A O 1
ATOM 883 N N . ILE A 1 103 ? -22.099 -4.032 14.497 1.00 98.50 103 ILE A N 1
ATOM 884 C CA . ILE A 1 103 ? -22.053 -5.492 14.295 1.00 98.50 103 ILE A CA 1
ATOM 885 C C . ILE A 1 103 ? -20.994 -6.189 15.163 1.00 98.50 103 ILE A C 1
ATOM 887 O O . ILE A 1 103 ? -20.916 -7.416 15.155 1.00 98.50 103 ILE A O 1
ATOM 891 N N . GLY A 1 104 ? -20.180 -5.429 15.900 1.00 98.44 104 GLY A N 1
ATOM 892 C CA . GLY A 1 104 ? -19.247 -5.961 16.887 1.00 98.44 104 GLY A CA 1
ATOM 893 C C . GLY A 1 104 ? -17.899 -6.453 16.351 1.00 98.44 104 GLY A C 1
ATOM 894 O O . GLY A 1 104 ? -17.293 -7.287 17.012 1.00 98.44 104 GLY A O 1
ATOM 895 N N . LEU A 1 105 ? -17.391 -5.947 15.215 1.00 98.75 105 LEU A N 1
ATOM 896 C CA . LEU A 1 105 ? -16.056 -6.337 14.715 1.00 98.75 105 LEU A CA 1
ATOM 897 C C . LEU A 1 105 ? -14.918 -5.862 15.630 1.00 98.75 105 LEU A C 1
ATOM 899 O O . LEU A 1 105 ? -15.010 -4.779 16.199 1.00 98.75 105 LEU A O 1
ATOM 903 N N . ASP A 1 106 ? -13.824 -6.618 15.737 1.00 98.69 106 ASP A N 1
ATOM 904 C CA . ASP A 1 106 ? -12.708 -6.309 16.651 1.00 98.69 106 ASP A CA 1
ATOM 905 C C . ASP A 1 106 ? -11.616 -5.438 16.017 1.00 98.69 106 ASP A C 1
ATOM 907 O O . ASP A 1 106 ? -11.055 -4.563 16.674 1.00 98.69 106 ASP A O 1
ATOM 911 N N . VAL A 1 107 ? -11.319 -5.662 14.733 1.00 98.81 107 VAL A N 1
ATOM 912 C CA . VAL A 1 107 ? -10.358 -4.868 13.951 1.00 98.81 107 VAL A CA 1
ATOM 913 C C . VAL A 1 107 ? -11.052 -4.342 12.702 1.00 98.81 107 VAL A C 1
ATOM 915 O O . VAL A 1 107 ? -11.539 -5.127 11.881 1.00 98.81 107 VAL A O 1
ATOM 918 N N . LEU A 1 108 ? -11.086 -3.021 12.555 1.00 98.88 108 LEU A N 1
ATOM 919 C CA . LEU A 1 108 ? -11.884 -2.331 11.545 1.00 98.88 108 LEU A CA 1
ATOM 920 C C . LEU A 1 108 ? -11.069 -1.969 10.300 1.00 98.88 108 LEU A C 1
ATOM 922 O O . LEU A 1 108 ? -9.837 -1.953 10.314 1.00 98.88 108 LEU A O 1
ATOM 926 N N . VAL A 1 109 ? -11.771 -1.653 9.216 1.00 98.88 109 VAL A N 1
ATOM 927 C CA . VAL A 1 109 ? -11.215 -1.120 7.960 1.00 98.88 109 VAL A CA 1
ATOM 928 C C . VAL A 1 109 ? -11.990 0.136 7.553 1.00 98.88 109 VAL A C 1
ATOM 930 O O . VAL A 1 109 ? -13.144 0.308 7.946 1.00 98.88 109 VAL A O 1
ATOM 933 N N . HIS A 1 110 ? -11.391 1.019 6.752 1.00 98.75 110 HIS A N 1
ATOM 934 C CA . HIS A 1 110 ? -12.053 2.258 6.312 1.00 98.75 110 HIS A CA 1
ATOM 935 C C . HIS A 1 110 ? -12.887 2.104 5.032 1.00 98.75 110 HIS A C 1
ATOM 937 O O . HIS A 1 110 ? -13.643 3.008 4.692 1.00 98.75 110 HIS A O 1
ATOM 943 N N . GLY A 1 111 ? -12.779 0.974 4.324 1.00 98.31 111 GLY A N 1
ATOM 944 C CA . GLY A 1 111 ? -13.610 0.656 3.157 1.00 98.31 111 GLY A CA 1
ATOM 945 C C . GLY A 1 111 ? -13.054 1.060 1.789 1.00 98.31 111 GLY A C 1
ATOM 946 O O . GLY A 1 111 ? -13.646 0.671 0.780 1.00 98.31 111 GLY A O 1
ATOM 947 N N . GLU A 1 112 ? -11.924 1.775 1.737 1.00 98.19 112 GLU A N 1
ATOM 948 C CA . GLU A 1 112 ? -11.192 2.119 0.502 1.00 98.19 112 GLU A CA 1
ATOM 949 C C . GLU A 1 112 ? -12.039 2.890 -0.541 1.00 98.19 112 GLU A C 1
ATOM 951 O O . GLU A 1 112 ? -11.939 2.673 -1.753 1.00 98.19 112 GLU A O 1
ATOM 956 N N . PHE A 1 113 ? -12.912 3.800 -0.092 1.00 97.81 113 PHE A N 1
ATOM 957 C CA . PHE A 1 113 ? -13.790 4.590 -0.974 1.00 97.81 113 PHE A CA 1
ATOM 958 C C . PHE A 1 113 ? -13.029 5.581 -1.858 1.00 97.81 113 PHE A C 1
ATOM 960 O O . PHE A 1 113 ? -13.491 5.923 -2.948 1.00 97.81 113 PHE A O 1
ATOM 967 N N . GLU A 1 114 ? -11.846 6.006 -1.432 1.00 96.00 114 GLU A N 1
ATOM 968 C CA . GLU A 1 114 ? -10.942 6.859 -2.193 1.00 96.00 114 GLU A CA 1
ATOM 969 C C . GLU A 1 114 ? -10.288 6.119 -3.372 1.00 96.00 114 GLU A C 1
ATOM 971 O O . GLU A 1 114 ? -9.848 6.757 -4.331 1.00 96.00 114 GLU A O 1
ATOM 976 N N . ARG A 1 115 ? -10.280 4.777 -3.349 1.00 93.31 115 ARG A N 1
ATOM 977 C CA . ARG A 1 115 ? -9.575 3.930 -4.320 1.00 93.31 115 ARG A CA 1
ATOM 978 C C . ARG A 1 115 ? -10.513 3.392 -5.391 1.00 93.31 115 ARG A C 1
ATOM 980 O O . ARG A 1 115 ? -11.633 2.957 -5.128 1.00 93.31 115 ARG A O 1
ATOM 987 N N . ASN A 1 116 ? -10.048 3.416 -6.635 1.00 86.38 116 ASN A N 1
ATOM 988 C CA . ASN A 1 116 ? -10.703 2.754 -7.764 1.00 86.38 116 ASN A CA 1
ATOM 989 C C . ASN A 1 116 ? -10.187 1.330 -7.986 1.00 86.38 116 ASN A C 1
ATOM 991 O O . ASN A 1 116 ? -10.978 0.452 -8.318 1.00 86.38 116 ASN A O 1
ATOM 995 N N . ASP A 1 117 ? -8.884 1.144 -7.830 1.00 91.12 117 ASP A N 1
ATOM 996 C CA . ASP A 1 117 ? -8.150 -0.084 -8.082 1.00 91.12 117 ASP A CA 1
ATOM 997 C C . ASP A 1 117 ? -6.909 -0.106 -7.178 1.00 91.12 117 ASP A C 1
ATOM 999 O O . ASP A 1 117 ? -6.335 0.943 -6.870 1.00 91.12 117 ASP A O 1
ATOM 1003 N N . MET A 1 118 ? -6.514 -1.297 -6.731 1.00 91.00 118 MET A N 1
ATOM 1004 C CA . MET A 1 118 ? -5.461 -1.461 -5.729 1.00 91.00 118 MET A CA 1
ATOM 1005 C C . MET A 1 118 ? -4.043 -1.230 -6.269 1.00 91.00 118 MET A C 1
ATOM 1007 O O . MET A 1 118 ? -3.111 -1.167 -5.476 1.00 91.00 118 MET A O 1
ATOM 1011 N N . VAL A 1 119 ? -3.848 -1.084 -7.583 1.00 93.25 119 VAL A N 1
ATOM 1012 C CA . VAL A 1 119 ? -2.546 -0.752 -8.190 1.00 93.25 119 VAL A CA 1
ATOM 1013 C C . VAL A 1 119 ? -2.594 0.602 -8.889 1.00 93.25 119 VAL A C 1
ATOM 1015 O O . VAL A 1 119 ? -1.661 1.390 -8.727 1.00 93.25 119 VAL A O 1
ATOM 1018 N N . GLU A 1 120 ? -3.693 0.942 -9.575 1.00 92.25 120 GLU A N 1
ATOM 1019 C CA . GLU A 1 120 ? -3.844 2.269 -10.196 1.00 92.25 120 GLU A CA 1
ATOM 1020 C C . GLU A 1 120 ? -3.712 3.396 -9.165 1.00 92.25 120 GLU A C 1
ATOM 1022 O O . GLU A 1 120 ? -3.018 4.374 -9.428 1.00 92.25 120 GLU A O 1
ATOM 1027 N N . PHE A 1 121 ? -4.294 3.235 -7.970 1.00 93.31 121 PHE A N 1
ATOM 1028 C CA . PHE A 1 121 ? -4.205 4.229 -6.896 1.00 93.31 121 PHE A CA 1
ATOM 1029 C C . PHE A 1 121 ? -2.756 4.561 -6.502 1.00 93.31 121 PHE A C 1
ATOM 1031 O O . PHE A 1 121 ? -2.412 5.728 -6.326 1.00 93.31 121 PHE A O 1
ATOM 1038 N N . PHE A 1 122 ? -1.892 3.547 -6.389 1.00 94.00 122 PHE A N 1
ATOM 1039 C CA . PHE A 1 122 ? -0.479 3.749 -6.059 1.00 94.00 122 PHE A CA 1
ATOM 1040 C C . PHE A 1 122 ? 0.285 4.322 -7.253 1.00 94.00 122 PHE A C 1
ATOM 1042 O O . PHE A 1 122 ? 1.098 5.225 -7.077 1.00 94.00 122 PHE A O 1
ATOM 1049 N N . GLY A 1 123 ? -0.023 3.870 -8.472 1.00 92.38 123 GLY A N 1
ATOM 1050 C CA . GLY A 1 123 ? 0.561 4.414 -9.698 1.00 92.38 123 GLY A CA 1
ATOM 1051 C C . GLY A 1 123 ? 0.211 5.885 -9.962 1.00 92.38 123 GLY A C 1
ATOM 1052 O O . GLY A 1 123 ? 1.002 6.586 -10.584 1.00 92.38 123 GLY A O 1
ATOM 10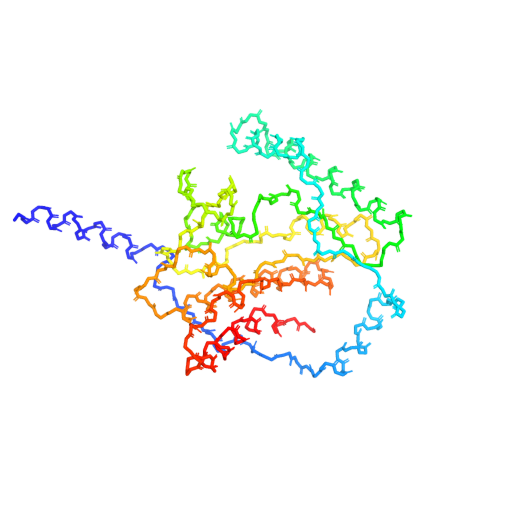53 N N . GLU A 1 124 ? -0.937 6.381 -9.485 1.00 92.44 124 GLU A N 1
ATOM 1054 C CA . GLU A 1 124 ? -1.299 7.809 -9.566 1.00 92.44 124 GLU A CA 1
ATOM 1055 C C . GLU A 1 124 ? -0.473 8.686 -8.606 1.00 92.44 124 GLU A C 1
ATOM 1057 O O . GLU A 1 124 ? -0.353 9.887 -8.842 1.00 92.44 124 GLU A O 1
ATOM 1062 N N . LYS A 1 125 ? 0.089 8.107 -7.536 1.00 94.19 125 LYS A N 1
ATOM 1063 C CA . LYS A 1 125 ? 0.715 8.853 -6.431 1.00 94.19 125 LYS A CA 1
ATOM 1064 C C . LYS A 1 125 ? 2.224 8.646 -6.290 1.00 94.19 125 LYS A C 1
ATOM 1066 O O . LYS A 1 125 ? 2.906 9.502 -5.737 1.00 94.19 125 LYS A O 1
ATOM 1071 N N . LEU A 1 126 ? 2.756 7.522 -6.762 1.00 95.50 126 LEU A N 1
ATOM 1072 C CA . LEU A 1 126 ? 4.187 7.240 -6.715 1.00 95.50 126 LEU A CA 1
ATOM 1073 C C . LEU A 1 126 ? 4.917 7.905 -7.882 1.00 95.50 126 LEU A C 1
ATOM 1075 O O . LEU A 1 126 ? 4.525 7.791 -9.046 1.00 95.50 126 LEU A O 1
ATOM 1079 N N . GLN A 1 127 ? 6.046 8.541 -7.583 1.00 94.12 127 GLN A N 1
ATOM 1080 C CA . GLN A 1 127 ? 6.956 9.009 -8.619 1.00 94.12 127 GLN A CA 1
ATOM 1081 C C . GLN A 1 127 ? 7.533 7.802 -9.384 1.00 94.12 127 GLN A C 1
ATOM 1083 O O . GLN A 1 127 ? 7.702 6.725 -8.815 1.00 94.12 127 GLN A O 1
ATOM 1088 N N . GLY A 1 128 ? 7.811 7.970 -10.681 1.00 93.88 128 GLY A N 1
ATOM 1089 C CA . GLY A 1 128 ? 8.290 6.890 -11.558 1.00 93.88 128 GLY A CA 1
ATOM 1090 C C . GLY A 1 128 ? 7.177 6.102 -12.264 1.00 93.88 128 GLY A C 1
ATOM 1091 O O . GLY A 1 128 ? 7.480 5.294 -13.146 1.00 93.88 128 GLY A O 1
ATOM 1092 N N . PHE A 1 129 ? 5.908 6.393 -11.951 1.00 95.62 129 PHE A N 1
ATOM 1093 C CA . PHE A 1 129 ? 4.722 5.824 -12.595 1.00 95.62 129 PHE A CA 1
ATOM 1094 C C . PHE A 1 129 ? 3.985 6.815 -13.499 1.00 95.62 129 PHE A C 1
ATOM 1096 O O . PHE A 1 129 ? 3.944 8.022 -13.255 1.00 95.62 129 PHE A O 1
ATOM 1103 N N . LEU A 1 130 ? 3.366 6.282 -14.550 1.00 92.56 130 LEU A N 1
ATOM 1104 C CA . LEU A 1 130 ? 2.422 6.987 -15.405 1.00 92.56 130 LEU A CA 1
ATOM 1105 C C . LEU A 1 130 ? 1.135 6.173 -15.530 1.00 92.56 130 LEU A C 1
ATOM 1107 O O . LEU A 1 130 ? 1.167 4.974 -15.797 1.00 92.56 130 LEU A O 1
ATOM 1111 N N . VAL A 1 131 ? -0.009 6.837 -15.397 1.00 92.69 131 VAL A N 1
ATOM 1112 C CA . VAL A 1 131 ? -1.326 6.223 -15.587 1.00 92.69 131 VAL A CA 1
ATOM 1113 C C . VAL A 1 131 ? -1.932 6.711 -16.897 1.00 92.69 131 VAL A C 1
ATOM 1115 O O . VAL A 1 131 ? -1.938 7.901 -17.211 1.00 92.69 131 VAL A O 1
ATOM 1118 N N . THR A 1 132 ? -2.441 5.779 -17.700 1.00 92.31 132 THR A N 1
ATOM 1119 C CA . THR A 1 132 ? -3.034 6.107 -19.001 1.00 92.31 132 THR A CA 1
ATOM 1120 C C . THR A 1 132 ? -4.490 6.570 -18.857 1.00 92.31 132 THR A C 1
ATOM 1122 O O . THR A 1 132 ? -5.129 6.378 -17.822 1.00 92.31 132 THR A O 1
ATOM 1125 N N . LYS A 1 133 ? -5.060 7.172 -19.909 1.00 87.44 133 LYS A N 1
ATOM 1126 C CA . LYS A 1 133 ? -6.506 7.467 -19.980 1.00 87.44 133 LYS A CA 1
ATOM 1127 C C . LYS A 1 133 ? -7.309 6.338 -20.638 1.00 87.44 133 LYS A C 1
ATOM 1129 O O . LYS A 1 133 ? -8.431 6.065 -20.225 1.00 87.44 133 LYS A O 1
ATOM 1134 N N . PHE A 1 134 ? -6.729 5.687 -21.649 1.00 91.88 134 PHE A N 1
ATOM 1135 C CA . PHE A 1 134 ? -7.403 4.693 -22.497 1.00 91.88 134 PHE A CA 1
ATOM 1136 C C . PHE A 1 134 ? -6.620 3.378 -22.660 1.00 91.88 134 PHE A C 1
ATOM 1138 O O . PHE A 1 134 ? -6.960 2.583 -23.531 1.00 91.88 134 PHE A O 1
ATOM 1145 N N . GLY A 1 135 ? -5.582 3.131 -21.852 1.00 93.00 135 GLY A N 1
ATOM 1146 C CA . GLY A 1 135 ? -4.771 1.907 -21.906 1.00 93.00 135 GLY A CA 1
ATOM 1147 C C . GLY A 1 135 ? -5.450 0.722 -21.224 1.00 93.00 135 GLY A C 1
ATOM 1148 O O . GLY A 1 135 ? -4.915 0.165 -20.271 1.00 93.00 135 GLY A O 1
ATOM 1149 N N . TRP A 1 136 ? -6.657 0.388 -21.675 1.00 93.19 136 TRP A N 1
ATOM 1150 C CA . TRP A 1 136 ? -7.440 -0.721 -21.144 1.00 93.19 136 TRP A CA 1
ATOM 1151 C C . TRP A 1 136 ? -6.904 -2.063 -21.641 1.00 93.19 136 TRP A C 1
ATOM 1153 O O . TRP A 1 136 ? -6.677 -2.246 -22.835 1.00 93.19 136 TRP A O 1
ATOM 1163 N N . VAL A 1 137 ? -6.777 -3.018 -20.725 1.00 93.50 137 VAL A N 1
ATOM 1164 C CA . VAL A 1 137 ? -6.417 -4.410 -21.001 1.00 93.50 137 VAL A CA 1
ATOM 1165 C C . VAL A 1 137 ? -7.511 -5.301 -20.433 1.00 93.50 137 VAL A C 1
ATOM 1167 O O . VAL A 1 137 ? -7.920 -5.144 -19.282 1.00 93.50 137 VAL A O 1
ATOM 1170 N N . GLN A 1 138 ? -8.022 -6.228 -21.239 1.00 94.81 138 GLN A N 1
ATOM 1171 C CA . GLN A 1 138 ? -9.007 -7.199 -20.771 1.00 94.81 138 GLN A CA 1
ATOM 1172 C C . GLN A 1 138 ? -8.374 -8.105 -19.706 1.00 94.81 138 GLN A C 1
ATOM 1174 O O . GLN A 1 138 ? -7.313 -8.674 -19.935 1.00 94.81 138 GLN A O 1
ATOM 1179 N N . SER A 1 139 ? -9.040 -8.249 -18.559 1.00 89.62 139 SER A N 1
ATOM 1180 C CA . SER A 1 139 ? -8.607 -9.127 -17.464 1.00 89.62 139 SER A CA 1
ATOM 1181 C C . SER A 1 139 ? -9.475 -10.386 -17.395 1.00 89.62 139 SER A C 1
ATOM 1183 O O . SER A 1 139 ? -8.961 -11.497 -17.482 1.00 89.62 139 SER A O 1
ATOM 1185 N N . TYR A 1 140 ? -10.803 -10.240 -17.308 1.00 89.50 140 TYR A N 1
ATOM 1186 C CA . TYR A 1 140 ? -11.715 -11.390 -17.271 1.00 89.50 140 TYR A CA 1
ATOM 1187 C C . TYR A 1 140 ? -13.124 -11.032 -17.753 1.00 89.50 140 TYR A C 1
ATOM 1189 O O . TYR A 1 140 ? -13.767 -10.128 -17.213 1.00 89.50 140 TYR A O 1
ATOM 1197 N N . GLY A 1 141 ? -13.642 -11.758 -18.748 1.00 94.38 141 GLY A N 1
ATOM 1198 C CA . GLY A 1 141 ? -14.957 -11.472 -19.330 1.00 94.38 141 GLY A CA 1
ATOM 1199 C C . GLY A 1 141 ? -15.017 -10.044 -19.881 1.00 94.38 141 GLY A C 1
ATOM 1200 O O . GLY A 1 141 ? -14.168 -9.653 -20.675 1.00 94.38 141 GLY A O 1
ATOM 1201 N N . SER A 1 142 ? -15.986 -9.244 -19.434 1.00 91.00 142 SER A N 1
ATOM 1202 C CA . SER A 1 142 ? -16.098 -7.818 -19.784 1.00 91.00 142 SER A CA 1
ATOM 1203 C C . SER A 1 142 ? -15.336 -6.881 -18.835 1.00 91.00 142 SER A C 1
ATOM 1205 O O . SER A 1 142 ? -15.467 -5.663 -18.945 1.00 91.00 142 SER A O 1
ATOM 1207 N N . ARG A 1 143 ? -14.580 -7.420 -17.866 1.00 83.56 143 ARG A N 1
ATOM 1208 C CA . ARG A 1 143 ? -13.760 -6.627 -16.945 1.00 83.56 143 ARG A CA 1
ATOM 1209 C C . ARG A 1 143 ? -12.421 -6.314 -17.602 1.00 83.56 143 ARG A C 1
ATOM 1211 O O . ARG A 1 143 ? -11.674 -7.226 -17.961 1.00 83.56 143 ARG A O 1
ATOM 1218 N N . ALA A 1 144 ? -12.118 -5.028 -17.704 1.00 88.62 144 ALA A N 1
ATOM 1219 C CA . ALA A 1 144 ? -10.819 -4.525 -18.111 1.00 88.62 144 ALA A CA 1
ATOM 1220 C C . ALA A 1 144 ? -10.160 -3.778 -16.947 1.00 88.62 144 ALA A C 1
ATOM 1222 O O . ALA A 1 144 ? -10.847 -3.208 -16.098 1.00 88.62 144 ALA A O 1
ATOM 1223 N N . VAL A 1 145 ? -8.835 -3.799 -16.934 1.00 89.56 145 VAL A N 1
ATOM 1224 C CA . VAL A 1 145 ? -7.975 -3.043 -16.020 1.00 89.56 145 VAL A CA 1
ATOM 1225 C C . VAL A 1 145 ? -7.173 -2.031 -16.822 1.00 89.56 145 VAL A C 1
ATOM 1227 O O . VAL A 1 145 ? -7.107 -2.111 -18.051 1.00 89.56 145 VAL A O 1
ATOM 1230 N N . LYS A 1 146 ? -6.562 -1.072 -16.136 1.00 91.75 146 LYS A N 1
ATOM 1231 C CA . LYS A 1 146 ? -5.737 -0.043 -16.759 1.00 91.75 146 LYS A CA 1
ATOM 1232 C C . LYS A 1 146 ? -4.381 0.003 -16.049 1.00 91.75 146 LYS A C 1
ATOM 1234 O O . LYS A 1 146 ? -4.178 0.874 -15.203 1.00 91.75 146 LYS A O 1
ATOM 1239 N N . PRO A 1 147 ? -3.487 -0.956 -16.356 1.00 94.44 147 PRO A N 1
ATOM 1240 C CA . PRO A 1 147 ? -2.212 -1.095 -15.667 1.00 94.44 147 PRO A CA 1
ATOM 1241 C C . PRO A 1 147 ? -1.409 0.211 -15.738 1.00 94.44 147 PRO A C 1
ATOM 1243 O O . PRO A 1 147 ? -1.275 0.782 -16.831 1.00 94.44 147 PRO A O 1
ATOM 1246 N N . PRO A 1 148 ? -0.875 0.705 -14.611 1.00 96.25 148 PRO A N 1
ATOM 1247 C CA . PRO A 1 148 ? 0.119 1.767 -14.622 1.00 96.25 148 PRO A CA 1
ATOM 1248 C C . PRO A 1 148 ? 1.368 1.356 -15.407 1.00 96.25 148 PRO A C 1
ATOM 1250 O O . PRO A 1 148 ? 1.649 0.173 -15.589 1.00 96.25 148 PRO A O 1
ATOM 1253 N N . VAL A 1 149 ? 2.134 2.338 -15.871 1.00 96.94 149 VAL A N 1
ATOM 1254 C CA . VAL A 1 149 ? 3.406 2.133 -16.571 1.00 96.94 149 VAL A CA 1
ATOM 1255 C C . VAL A 1 149 ? 4.534 2.648 -15.692 1.00 96.94 149 VAL A C 1
ATOM 1257 O O . VAL A 1 149 ? 4.564 3.832 -15.353 1.00 96.94 149 VAL A O 1
ATOM 1260 N N . ILE A 1 150 ? 5.480 1.777 -15.357 1.00 96.44 150 ILE A N 1
ATOM 1261 C CA . ILE A 1 150 ? 6.716 2.155 -14.676 1.00 96.44 150 ILE A CA 1
ATOM 1262 C C . ILE A 1 150 ? 7.681 2.652 -15.744 1.00 96.44 150 ILE A C 1
ATOM 1264 O O . ILE A 1 150 ? 8.055 1.914 -16.651 1.00 96.44 150 ILE A O 1
ATOM 1268 N N . TYR A 1 151 ? 8.075 3.918 -15.660 1.00 92.50 151 TYR A N 1
ATOM 1269 C CA . TYR A 1 151 ? 8.925 4.558 -16.669 1.00 92.50 151 TYR A CA 1
ATOM 1270 C C . TYR A 1 151 ? 10.151 5.257 -16.067 1.00 92.50 151 TYR A C 1
ATOM 1272 O O . TYR A 1 151 ? 11.050 5.667 -16.809 1.00 92.50 151 TYR A O 1
ATOM 1280 N N . GLY A 1 152 ? 10.201 5.376 -14.739 1.00 93.44 152 GLY A N 1
ATOM 1281 C CA . GLY A 1 152 ? 11.270 5.989 -13.957 1.00 93.44 152 GLY A CA 1
ATOM 1282 C C . GLY A 1 152 ? 11.617 5.170 -12.719 1.00 93.44 152 GLY A C 1
ATOM 1283 O O . GLY A 1 152 ? 11.126 4.055 -12.551 1.00 93.44 152 GLY A O 1
ATOM 1284 N N . ASP A 1 153 ? 12.507 5.704 -11.895 1.00 95.06 153 ASP A N 1
ATOM 1285 C CA . ASP A 1 153 ? 12.839 5.131 -10.597 1.00 95.06 153 ASP A CA 1
ATOM 1286 C C . ASP A 1 153 ? 11.715 5.446 -9.606 1.00 95.06 153 ASP A C 1
ATOM 1288 O O . ASP A 1 153 ? 11.186 6.563 -9.585 1.00 95.06 153 ASP A O 1
ATOM 1292 N N . VAL A 1 154 ? 11.307 4.443 -8.827 1.00 95.81 154 VAL A N 1
ATOM 1293 C CA . VAL A 1 154 ? 10.113 4.547 -7.980 1.00 95.81 154 VAL A CA 1
ATOM 1294 C C . VAL A 1 154 ? 10.441 5.210 -6.650 1.00 95.81 154 VAL A C 1
ATOM 1296 O O . VAL A 1 154 ? 11.284 4.726 -5.895 1.00 95.81 154 VAL A O 1
ATOM 1299 N N . LYS A 1 155 ? 9.753 6.306 -6.324 1.00 94.31 155 LYS A N 1
ATOM 1300 C CA . LYS A 1 155 ? 9.998 7.056 -5.087 1.00 94.31 155 LYS A CA 1
ATOM 1301 C C . LYS A 1 155 ? 8.699 7.489 -4.417 1.00 94.31 155 LYS A C 1
ATOM 1303 O O . LYS A 1 155 ? 7.783 7.992 -5.066 1.00 94.31 155 LYS A O 1
ATOM 1308 N N . TRP A 1 156 ? 8.658 7.321 -3.097 1.00 95.94 156 TRP A N 1
ATOM 1309 C CA . TRP A 1 156 ? 7.645 7.921 -2.235 1.00 95.94 156 TRP A CA 1
ATOM 1310 C C . TRP A 1 156 ? 8.010 9.383 -1.966 1.00 95.94 156 TRP A C 1
ATOM 1312 O O . TRP A 1 156 ? 9.125 9.681 -1.529 1.00 95.94 156 TRP A O 1
ATOM 1322 N N . THR A 1 157 ? 7.093 10.298 -2.268 1.00 94.75 157 THR A N 1
ATOM 1323 C CA . THR A 1 157 ? 7.289 11.748 -2.092 1.00 94.75 157 THR A CA 1
ATOM 1324 C C . THR A 1 157 ? 6.385 12.339 -1.021 1.00 94.75 157 THR A C 1
ATOM 1326 O O . THR A 1 157 ? 6.751 13.336 -0.405 1.00 94.75 157 THR A O 1
ATOM 1329 N N . GLU A 1 158 ? 5.219 11.737 -0.804 1.00 96.44 158 GLU A N 1
ATOM 1330 C CA . GLU A 1 158 ? 4.221 12.179 0.162 1.00 96.44 158 GLU A CA 1
ATOM 1331 C C . GLU A 1 158 ? 3.333 11.003 0.602 1.00 96.44 158 GLU A C 1
ATOM 1333 O O . GLU A 1 158 ? 3.230 10.017 -0.136 1.00 96.44 158 GLU A O 1
ATOM 1338 N N . PRO A 1 159 ? 2.672 11.098 1.773 1.00 97.81 159 PRO A N 1
ATOM 1339 C CA . PRO A 1 159 ? 1.787 10.048 2.261 1.00 97.81 159 PRO A CA 1
ATOM 1340 C C . PRO A 1 159 ? 0.665 9.686 1.283 1.00 97.81 159 PRO A C 1
ATOM 1342 O O . PRO A 1 159 ? -0.053 10.545 0.769 1.00 97.81 159 PRO A O 1
ATOM 1345 N N . LEU A 1 160 ? 0.471 8.388 1.067 1.00 97.56 160 LEU A N 1
ATOM 1346 C CA . LEU A 1 160 ? -0.444 7.856 0.059 1.00 97.56 160 LEU A CA 1
ATOM 1347 C C . LEU A 1 160 ? -1.857 7.649 0.617 1.00 97.56 160 LEU A C 1
ATOM 1349 O O . LEU A 1 160 ? -2.834 7.985 -0.055 1.00 97.56 160 LEU A O 1
ATOM 1353 N N . THR A 1 161 ? -1.941 7.088 1.825 1.00 97.88 161 THR A N 1
ATOM 1354 C CA . THR A 1 161 ? -3.143 6.512 2.462 1.00 97.88 161 THR A CA 1
ATOM 1355 C C . THR A 1 161 ? -3.336 6.956 3.914 1.00 97.88 161 THR A C 1
ATOM 1357 O O . THR A 1 161 ? -4.367 6.666 4.531 1.00 97.88 161 THR A O 1
ATOM 1360 N N . VAL A 1 162 ? -2.344 7.655 4.478 1.00 98.50 162 VAL A N 1
ATOM 1361 C CA . VAL A 1 162 ? -2.339 8.099 5.879 1.00 98.50 162 VAL A CA 1
ATOM 1362 C C . VAL A 1 162 ? -3.565 8.946 6.204 1.00 98.50 162 VAL A C 1
ATOM 1364 O O . VAL A 1 162 ? -4.201 8.709 7.224 1.00 98.50 162 VAL A O 1
ATOM 1367 N N . LYS A 1 163 ? -3.936 9.897 5.339 1.00 98.25 163 LYS A N 1
ATOM 1368 C CA . LYS A 1 163 ? -5.031 10.843 5.598 1.00 98.25 163 LYS A CA 1
ATOM 1369 C C . LYS A 1 163 ? -6.353 10.130 5.899 1.00 98.25 163 LYS A C 1
ATOM 1371 O O . LYS A 1 163 ? -6.959 10.379 6.939 1.00 98.25 163 LYS A O 1
ATOM 1376 N N . GLU A 1 164 ? -6.790 9.244 5.009 1.00 98.56 164 GLU A N 1
ATOM 1377 C CA . GLU A 1 164 ? -8.058 8.525 5.142 1.00 98.56 164 GLU A CA 1
ATOM 1378 C C . GLU A 1 164 ? -8.012 7.518 6.301 1.00 98.56 164 GLU A C 1
ATOM 1380 O O . GLU A 1 164 ? -8.979 7.395 7.053 1.00 98.56 164 GLU A O 1
ATOM 1385 N N . THR A 1 165 ? -6.868 6.852 6.500 1.00 98.69 165 THR A N 1
ATOM 1386 C CA . THR A 1 165 ? -6.691 5.870 7.583 1.00 98.69 165 THR A CA 1
ATOM 1387 C C . THR A 1 165 ? -6.710 6.536 8.963 1.00 98.69 165 THR A C 1
ATOM 1389 O O . THR A 1 165 ? -7.351 6.033 9.884 1.00 98.69 165 THR A O 1
ATOM 1392 N N . VAL A 1 166 ? -6.050 7.688 9.117 1.00 98.75 166 VAL A N 1
ATOM 1393 C CA . VAL A 1 166 ? -6.032 8.465 10.367 1.00 98.75 166 VAL A CA 1
ATOM 1394 C C . VAL A 1 166 ? -7.414 9.018 10.683 1.00 98.75 166 VAL A C 1
ATOM 1396 O O . VAL A 1 166 ? -7.856 8.923 11.826 1.00 98.75 166 VAL A O 1
ATOM 1399 N N . TYR A 1 167 ? -8.125 9.539 9.679 1.00 98.88 167 TYR A N 1
ATOM 1400 C CA . TYR A 1 167 ? -9.509 9.962 9.865 1.00 98.88 167 TYR A CA 1
ATOM 1401 C C . TYR A 1 167 ? -10.384 8.795 10.345 1.00 98.88 167 TYR A C 1
ATOM 1403 O O . TYR A 1 167 ? -11.069 8.928 11.357 1.00 98.88 167 TYR A O 1
ATOM 1411 N N . ALA A 1 168 ? -10.289 7.623 9.709 1.00 98.88 168 ALA A N 1
ATOM 1412 C CA . ALA A 1 168 ? -11.018 6.428 10.132 1.00 98.88 168 ALA A CA 1
ATOM 1413 C C . ALA A 1 168 ? -10.680 6.007 11.574 1.00 98.88 168 ALA A C 1
ATOM 1415 O O . ALA A 1 168 ? -11.582 5.736 12.363 1.00 98.88 168 ALA A O 1
ATOM 1416 N N . GLN A 1 169 ? -9.393 6.000 11.941 1.00 98.81 169 GLN A N 1
ATOM 1417 C CA . GLN A 1 169 ? -8.955 5.682 13.302 1.00 98.81 169 GLN A CA 1
ATOM 1418 C C . GLN A 1 169 ? -9.440 6.710 14.333 1.00 98.81 169 GLN A C 1
ATOM 1420 O O . GLN A 1 169 ? -9.675 6.338 15.476 1.00 98.81 169 GLN A O 1
ATOM 1425 N N . SER A 1 170 ? -9.622 7.979 13.955 1.00 98.81 170 SER A N 1
ATOM 1426 C CA . SER A 1 170 ? -10.110 9.025 14.869 1.00 98.81 170 SER A CA 1
ATOM 1427 C C . SER A 1 170 ? -11.575 8.853 15.292 1.00 98.81 170 SER A C 1
ATOM 1429 O O . SER A 1 170 ? -12.015 9.479 16.253 1.00 98.81 170 SER A O 1
ATOM 1431 N N . LEU A 1 171 ? -12.326 8.006 14.582 1.00 98.81 171 LEU A N 1
ATOM 1432 C CA . LEU A 1 171 ? -13.756 7.784 14.792 1.00 98.81 171 LEU A CA 1
ATOM 1433 C C . LEU A 1 171 ? -14.066 6.609 15.734 1.00 98.81 171 LEU A C 1
ATOM 1435 O O . LEU A 1 171 ? -15.235 6.371 16.020 1.00 98.81 171 LEU A O 1
ATOM 1439 N N . THR A 1 172 ? -13.056 5.857 16.182 1.00 98.75 172 THR A N 1
ATOM 1440 C CA . THR A 1 172 ? -13.234 4.641 16.991 1.00 98.75 172 THR A CA 1
ATOM 1441 C C . THR A 1 172 ? -12.019 4.355 17.875 1.00 98.75 172 THR A C 1
ATOM 1443 O O . THR A 1 172 ? -10.878 4.620 17.499 1.00 98.75 172 THR A O 1
ATOM 1446 N N . ASP A 1 173 ? -12.253 3.739 19.034 1.00 97.81 173 ASP A N 1
ATOM 1447 C CA . ASP A 1 173 ? -11.184 3.222 19.897 1.00 97.81 173 ASP A CA 1
ATOM 1448 C C . ASP A 1 173 ? -10.638 1.862 19.420 1.00 97.81 173 ASP A C 1
ATOM 1450 O O . ASP A 1 173 ? -9.574 1.413 19.865 1.00 97.81 173 ASP A O 1
ATOM 1454 N N . LYS A 1 174 ? -11.351 1.184 18.509 1.00 98.50 174 LYS A N 1
ATOM 1455 C CA . LYS A 1 174 ? -10.908 -0.091 17.936 1.00 98.50 174 LYS A CA 1
ATOM 1456 C C . LYS A 1 174 ? -9.762 0.131 16.943 1.00 98.50 174 LYS A C 1
ATOM 1458 O O . LYS A 1 174 ? -9.701 1.168 16.282 1.00 98.50 174 LYS A O 1
ATOM 1463 N N . PRO A 1 175 ? -8.828 -0.825 16.800 1.00 98.62 175 PRO A N 1
ATOM 1464 C CA . PRO A 1 175 ? -7.760 -0.706 15.815 1.00 98.62 175 PRO A CA 1
ATOM 1465 C C . PRO A 1 175 ? -8.325 -0.700 14.387 1.00 98.62 175 PRO A C 1
ATOM 1467 O O . PRO A 1 175 ? -9.054 -1.616 14.002 1.00 98.62 175 PRO A O 1
ATOM 1470 N N . VAL A 1 176 ? -7.934 0.297 13.592 1.00 98.88 176 VAL A N 1
ATOM 1471 C CA . VAL A 1 176 ? -8.221 0.373 12.153 1.00 98.88 176 VAL A CA 1
ATOM 1472 C C . VAL A 1 176 ? -6.994 -0.074 11.357 1.00 98.88 176 VAL A C 1
ATOM 1474 O O . VAL A 1 176 ? -5.862 0.298 11.679 1.00 98.88 176 VAL A O 1
ATOM 1477 N N . LYS A 1 177 ? -7.203 -0.886 10.316 1.00 98.88 177 LYS A N 1
ATOM 1478 C CA . LYS A 1 177 ? -6.138 -1.322 9.408 1.00 98.88 177 LYS A CA 1
ATOM 1479 C C . LYS A 1 177 ? -5.705 -0.197 8.468 1.00 98.88 177 LYS A C 1
ATOM 1481 O O . LYS A 1 177 ? -6.530 0.341 7.735 1.00 98.88 177 LYS A O 1
ATOM 1486 N N . GLY A 1 178 ? -4.403 0.066 8.399 1.00 98.69 178 GLY A N 1
ATOM 1487 C CA . GLY A 1 178 ? -3.787 0.658 7.212 1.00 98.69 178 GLY A CA 1
ATOM 1488 C C . GLY A 1 178 ? -3.753 -0.371 6.083 1.00 98.69 178 GLY A C 1
ATOM 1489 O O . GLY A 1 178 ? -3.437 -1.534 6.330 1.00 98.69 178 GLY A O 1
ATOM 1490 N N . MET A 1 179 ? -4.093 0.038 4.863 1.00 98.62 179 MET A N 1
ATOM 1491 C CA . MET A 1 179 ? -4.272 -0.869 3.723 1.00 98.62 179 MET A CA 1
ATOM 1492 C C . MET A 1 179 ? -3.314 -0.513 2.595 1.00 98.62 179 MET A C 1
ATOM 1494 O O . MET A 1 179 ? -3.437 0.564 2.010 1.00 98.62 179 MET A O 1
ATOM 1498 N N . LEU A 1 180 ? -2.401 -1.412 2.245 1.00 98.69 180 LEU A N 1
ATOM 1499 C CA . LEU A 1 180 ? -1.406 -1.204 1.195 1.00 98.69 180 LEU A CA 1
ATOM 1500 C C . LEU A 1 180 ? -1.362 -2.386 0.230 1.00 98.69 180 LEU A C 1
ATOM 1502 O O . LEU A 1 180 ? -1.629 -3.523 0.612 1.00 98.69 180 LEU A O 1
ATOM 1506 N N . THR A 1 181 ? -0.955 -2.119 -1.006 1.00 98.69 181 THR A N 1
ATOM 1507 C CA . THR A 1 181 ? -0.598 -3.168 -1.964 1.00 98.69 181 THR A CA 1
ATOM 1508 C C . THR A 1 181 ? 0.907 -3.384 -1.918 1.00 98.69 181 THR A C 1
ATOM 1510 O O . THR A 1 181 ? 1.677 -2.424 -1.870 1.00 98.69 181 THR A O 1
ATOM 1513 N N . GLY A 1 182 ? 1.335 -4.642 -1.894 1.00 98.50 182 GLY A N 1
ATOM 1514 C CA . GLY A 1 182 ? 2.741 -4.997 -1.797 1.00 98.50 182 GLY A CA 1
ATOM 1515 C C . GLY A 1 182 ? 3.530 -4.768 -3.093 1.00 98.50 182 GLY A C 1
ATOM 1516 O O . GLY A 1 182 ? 2.950 -4.629 -4.179 1.00 98.50 182 GLY A O 1
ATOM 1517 N N . PRO A 1 183 ? 4.870 -4.713 -2.987 1.00 98.38 183 PRO A N 1
ATOM 1518 C CA . PRO A 1 183 ? 5.749 -4.409 -4.112 1.00 98.38 183 PRO A CA 1
ATOM 1519 C C . PRO A 1 183 ? 5.655 -5.404 -5.273 1.00 98.38 183 PRO A C 1
ATOM 1521 O O . PRO A 1 183 ? 5.743 -4.989 -6.428 1.00 98.38 183 PRO A O 1
ATOM 1524 N N . VAL A 1 184 ? 5.447 -6.696 -5.002 1.00 98.44 184 VAL A N 1
ATOM 1525 C CA . VAL A 1 184 ? 5.376 -7.733 -6.044 1.00 98.44 184 VAL A CA 1
ATOM 1526 C C . VAL A 1 184 ? 4.118 -7.539 -6.890 1.00 98.44 184 VAL A C 1
ATOM 1528 O O . VAL A 1 184 ? 4.172 -7.627 -8.113 1.00 98.44 184 VAL A O 1
ATOM 1531 N N . THR A 1 185 ? 2.992 -7.210 -6.262 1.00 98.50 185 THR A N 1
ATOM 1532 C CA . THR A 1 185 ? 1.714 -6.962 -6.937 1.00 98.50 185 THR A CA 1
ATOM 1533 C C . THR A 1 185 ? 1.713 -5.655 -7.700 1.00 98.50 185 THR A C 1
ATOM 1535 O O . THR A 1 185 ? 1.305 -5.648 -8.860 1.00 98.50 185 THR A O 1
ATOM 1538 N N . ILE A 1 186 ? 2.222 -4.572 -7.105 1.00 98.31 186 ILE A N 1
ATOM 1539 C CA . ILE A 1 186 ? 2.371 -3.299 -7.820 1.00 98.31 186 ILE A CA 1
ATOM 1540 C C . ILE A 1 186 ? 3.213 -3.500 -9.086 1.00 98.31 186 ILE A C 1
ATOM 1542 O O . ILE A 1 186 ? 2.848 -2.984 -10.141 1.00 98.31 186 ILE A O 1
ATOM 1546 N N . LEU A 1 187 ? 4.294 -4.282 -9.011 1.00 98.06 187 LEU A N 1
ATOM 1547 C CA . LEU A 1 187 ? 5.124 -4.597 -10.170 1.00 98.06 187 LEU A CA 1
ATOM 1548 C C . LEU A 1 187 ? 4.399 -5.487 -11.191 1.00 98.06 187 LEU A C 1
ATOM 1550 O O . LEU A 1 187 ? 4.352 -5.147 -12.369 1.00 98.06 187 LEU A O 1
ATOM 1554 N N . ASN A 1 188 ? 3.833 -6.618 -10.761 1.00 97.19 188 ASN A N 1
ATOM 1555 C CA . ASN A 1 188 ? 3.228 -7.613 -11.656 1.00 97.19 188 ASN 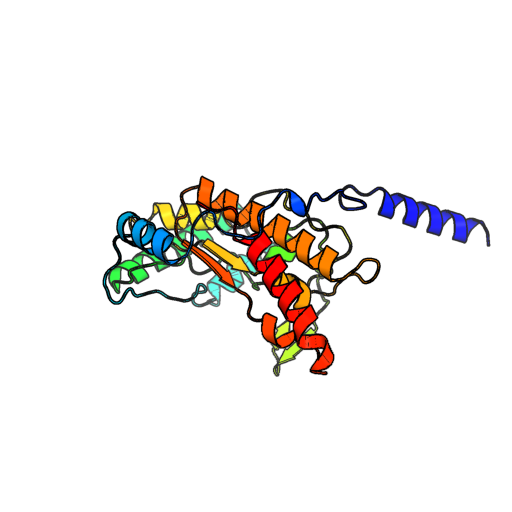A CA 1
ATOM 1556 C C . ASN A 1 188 ? 1.992 -7.089 -12.398 1.00 97.19 188 ASN A C 1
ATOM 1558 O O . ASN A 1 188 ? 1.751 -7.492 -13.532 1.00 97.19 188 ASN A O 1
ATOM 1562 N N . TRP A 1 189 ? 1.212 -6.207 -11.773 1.00 97.50 189 TRP A N 1
ATOM 1563 C CA . TRP A 1 189 ? 0.012 -5.609 -12.371 1.00 97.50 189 TRP A CA 1
ATOM 1564 C C . TRP A 1 189 ? 0.264 -4.224 -12.979 1.00 97.50 189 TRP A C 1
ATOM 1566 O O . TRP A 1 189 ? -0.682 -3.502 -13.299 1.00 97.50 189 TRP A O 1
ATOM 1576 N N . SER A 1 190 ? 1.533 -3.869 -13.177 1.00 97.62 190 SER A N 1
ATOM 1577 C CA . SER A 1 190 ? 1.961 -2.718 -13.967 1.00 97.62 190 SER A CA 1
ATOM 1578 C C . SER A 1 190 ? 2.712 -3.180 -15.214 1.00 97.62 190 SER A C 1
ATOM 1580 O O . SER A 1 190 ? 3.250 -4.284 -15.277 1.00 97.62 190 SER A O 1
ATOM 1582 N N . PHE A 1 191 ? 2.798 -2.312 -16.217 1.00 96.81 191 PHE A N 1
ATOM 1583 C CA . PHE A 1 191 ? 3.793 -2.469 -17.269 1.00 96.81 191 PHE A CA 1
ATOM 1584 C C . PHE A 1 191 ? 5.149 -2.026 -16.731 1.00 96.81 191 PHE A C 1
ATOM 1586 O O . PHE A 1 191 ? 5.368 -0.839 -16.482 1.00 96.81 191 PHE A O 1
ATOM 1593 N N . GLU A 1 192 ? 6.041 -2.989 -16.521 1.00 93.56 192 GLU A N 1
ATOM 1594 C CA . GLU A 1 192 ? 7.382 -2.720 -16.016 1.00 93.56 192 GLU A CA 1
ATOM 1595 C C . GLU A 1 192 ? 8.283 -2.048 -17.058 1.00 93.56 192 GLU A C 1
ATOM 1597 O O . GLU A 1 192 ? 8.081 -2.151 -18.273 1.00 93.56 192 GLU A O 1
ATOM 1602 N N . ARG A 1 193 ? 9.341 -1.414 -16.558 1.00 92.56 193 ARG A N 1
ATOM 1603 C CA . ARG A 1 193 ? 10.492 -1.024 -17.368 1.00 92.56 193 ARG A CA 1
ATOM 1604 C C . ARG A 1 193 ? 11.464 -2.197 -17.496 1.00 92.56 193 ARG A C 1
ATOM 1606 O O . ARG A 1 193 ? 11.604 -2.986 -16.569 1.00 92.56 193 ARG A O 1
ATOM 1613 N N . VAL A 1 194 ? 12.157 -2.282 -18.628 1.00 92.88 194 VAL A N 1
ATOM 1614 C CA . VAL A 1 194 ? 13.047 -3.413 -18.970 1.00 92.88 194 VAL A CA 1
ATOM 1615 C C . VAL A 1 194 ? 14.511 -3.001 -19.153 1.00 92.88 194 VAL A C 1
ATOM 1617 O O . VAL A 1 194 ? 15.327 -3.781 -19.633 1.00 92.88 194 VAL A O 1
ATOM 1620 N N . ASP A 1 195 ? 14.849 -1.758 -18.813 1.00 92.62 195 ASP A N 1
ATOM 1621 C CA . ASP A 1 195 ? 16.195 -1.193 -18.937 1.00 92.62 195 ASP A CA 1
ATOM 1622 C C . ASP A 1 195 ? 17.092 -1.453 -17.714 1.00 92.62 195 ASP A C 1
ATOM 1624 O O . ASP A 1 195 ? 18.303 -1.264 -17.801 1.00 92.62 195 ASP A O 1
ATOM 1628 N N . ILE A 1 196 ? 16.521 -1.918 -16.599 1.00 93.38 196 ILE A N 1
ATOM 1629 C CA . ILE A 1 196 ? 17.232 -2.310 -15.372 1.00 93.38 196 ILE A CA 1
ATOM 1630 C C . ILE A 1 196 ? 16.716 -3.670 -14.869 1.00 93.38 196 ILE A C 1
ATOM 1632 O O . ILE A 1 196 ? 15.650 -4.110 -15.310 1.00 93.38 196 ILE A O 1
ATOM 1636 N N . PRO A 1 197 ? 17.429 -4.359 -13.955 1.00 95.50 197 PRO A N 1
ATOM 1637 C CA . PRO A 1 197 ? 16.949 -5.615 -13.393 1.00 95.50 197 PRO A CA 1
ATOM 1638 C C . PRO A 1 197 ? 15.573 -5.463 -12.734 1.00 95.50 197 PRO A C 1
ATOM 1640 O O . PRO A 1 197 ? 15.325 -4.517 -11.987 1.00 95.50 197 PRO A O 1
ATOM 1643 N N . ARG A 1 198 ? 14.689 -6.439 -12.966 1.00 95.44 198 ARG A N 1
ATOM 1644 C CA . ARG A 1 198 ? 13.333 -6.467 -12.395 1.00 95.44 198 ARG A CA 1
ATOM 1645 C C . ARG A 1 198 ? 13.336 -6.355 -10.868 1.00 95.44 198 ARG A C 1
ATOM 1647 O O . ARG A 1 198 ? 12.503 -5.656 -10.300 1.00 95.44 198 ARG A O 1
ATOM 1654 N N . THR A 1 199 ? 14.292 -7.014 -10.214 1.00 95.62 199 THR A N 1
ATOM 1655 C CA . THR A 1 199 ? 14.475 -6.965 -8.757 1.00 95.62 199 THR A CA 1
ATOM 1656 C C . THR A 1 199 ? 14.767 -5.551 -8.268 1.00 95.62 199 THR A C 1
ATOM 1658 O O . THR A 1 199 ? 14.169 -5.121 -7.292 1.00 95.62 199 THR A O 1
ATOM 1661 N N . THR A 1 200 ? 15.573 -4.776 -9.001 1.00 96.44 200 THR A N 1
ATOM 1662 C CA . THR A 1 200 ? 15.830 -3.366 -8.683 1.00 96.44 200 THR A CA 1
ATOM 1663 C C . THR A 1 200 ? 14.541 -2.548 -8.703 1.00 96.44 200 THR A C 1
ATOM 1665 O O . THR A 1 200 ? 14.295 -1.789 -7.774 1.00 96.44 200 THR A O 1
ATOM 1668 N N . VAL A 1 201 ? 13.680 -2.726 -9.713 1.00 97.00 201 VAL A N 1
ATOM 1669 C CA . VAL A 1 201 ? 12.370 -2.046 -9.761 1.00 97.00 201 VAL A CA 1
ATOM 1670 C C . VAL A 1 201 ? 11.499 -2.467 -8.573 1.00 97.00 201 VAL A C 1
ATOM 1672 O O . VAL A 1 201 ? 10.889 -1.623 -7.917 1.00 97.00 201 VAL A O 1
ATOM 1675 N N . GLN A 1 202 ? 11.460 -3.768 -8.273 1.00 97.69 202 GLN A N 1
ATOM 1676 C CA . GLN A 1 202 ? 10.687 -4.320 -7.160 1.00 97.69 202 GLN A CA 1
ATOM 1677 C C . GLN A 1 202 ? 11.130 -3.745 -5.807 1.00 97.69 202 GLN A C 1
ATOM 1679 O O . GLN A 1 202 ? 10.286 -3.374 -4.991 1.00 97.69 202 GLN A O 1
ATOM 1684 N N . ASP A 1 203 ? 12.438 -3.617 -5.587 1.00 97.81 203 ASP A N 1
ATOM 1685 C CA . ASP A 1 203 ? 13.000 -3.087 -4.346 1.00 97.81 203 ASP A CA 1
ATOM 1686 C C . ASP A 1 203 ? 12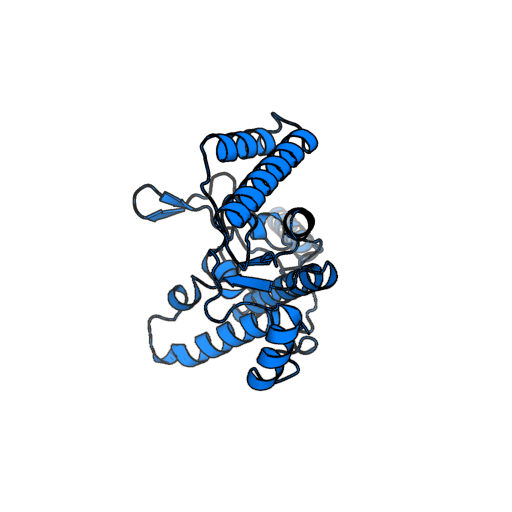.818 -1.567 -4.227 1.00 97.81 203 ASP A C 1
ATOM 1688 O O . ASP A 1 203 ? 12.561 -1.069 -3.130 1.00 97.81 203 ASP A O 1
ATOM 1692 N N . GLN A 1 204 ? 12.837 -0.817 -5.338 1.00 97.62 204 GLN A N 1
ATOM 1693 C CA . GLN A 1 204 ? 12.455 0.603 -5.329 1.00 97.62 204 GLN A CA 1
ATOM 1694 C C . GLN A 1 204 ? 10.998 0.782 -4.874 1.00 97.62 204 GLN A C 1
ATOM 1696 O O . GLN A 1 204 ? 10.708 1.629 -4.025 1.00 97.62 204 GLN A O 1
ATOM 1701 N N . ILE A 1 205 ? 10.078 -0.048 -5.388 1.00 98.12 205 ILE A N 1
ATOM 1702 C CA . ILE A 1 205 ? 8.681 -0.053 -4.934 1.00 98.12 205 ILE A CA 1
ATOM 1703 C C . ILE A 1 205 ? 8.618 -0.427 -3.450 1.00 98.12 205 ILE A C 1
ATOM 1705 O O . ILE A 1 205 ? 7.915 0.225 -2.682 1.00 98.12 205 ILE A O 1
ATOM 1709 N N . ALA A 1 206 ? 9.369 -1.439 -3.016 1.00 98.31 206 ALA A N 1
ATOM 1710 C CA . ALA A 1 206 ? 9.367 -1.874 -1.626 1.00 98.31 206 ALA A CA 1
ATOM 1711 C C . ALA A 1 206 ? 9.831 -0.782 -0.655 1.00 98.31 206 ALA A C 1
ATOM 1713 O O . ALA A 1 206 ? 9.206 -0.613 0.389 1.00 98.31 206 ALA A O 1
ATOM 1714 N N . LEU A 1 207 ? 10.861 -0.004 -0.999 1.00 97.69 207 LEU A N 1
ATOM 1715 C CA . LEU A 1 207 ? 11.292 1.145 -0.196 1.00 97.69 207 LEU A CA 1
ATOM 1716 C C . LEU A 1 207 ? 10.231 2.252 -0.153 1.00 97.69 207 LEU A C 1
ATOM 1718 O O . LEU A 1 207 ? 9.991 2.831 0.907 1.00 97.69 207 LEU A O 1
ATOM 1722 N N . ALA A 1 208 ? 9.546 2.513 -1.269 1.00 97.56 208 ALA A N 1
ATOM 1723 C CA . ALA A 1 208 ? 8.441 3.467 -1.295 1.00 97.56 208 ALA A CA 1
ATOM 1724 C C . ALA A 1 208 ? 7.268 3.020 -0.400 1.00 97.56 208 ALA A C 1
ATOM 1726 O O . ALA A 1 208 ? 6.703 3.823 0.341 1.00 97.56 208 ALA A O 1
ATOM 1727 N N . ILE A 1 209 ? 6.936 1.726 -0.414 1.00 98.44 209 ILE A N 1
ATOM 1728 C CA . ILE A 1 209 ? 5.921 1.150 0.477 1.00 98.44 209 ILE A CA 1
ATOM 1729 C C . ILE A 1 209 ? 6.409 1.124 1.932 1.00 98.44 209 ILE A C 1
ATOM 1731 O O . ILE A 1 209 ? 5.609 1.368 2.830 1.00 98.44 209 ILE A O 1
ATOM 1735 N N . ASN A 1 210 ? 7.703 0.910 2.192 1.00 98.31 210 ASN A N 1
ATOM 1736 C CA . ASN A 1 210 ? 8.268 1.005 3.541 1.00 98.31 210 ASN A CA 1
ATOM 1737 C C . ASN A 1 210 ? 8.072 2.396 4.147 1.00 98.31 210 ASN A C 1
ATOM 1739 O O . ASN A 1 210 ? 7.662 2.500 5.301 1.00 98.31 210 ASN A O 1
ATOM 1743 N N . ALA A 1 211 ? 8.315 3.448 3.361 1.00 97.94 211 ALA A N 1
ATOM 1744 C CA . ALA A 1 211 ? 8.089 4.822 3.792 1.00 97.94 211 ALA A CA 1
ATOM 1745 C C . ALA A 1 211 ? 6.618 5.060 4.174 1.00 97.94 211 ALA A C 1
ATOM 1747 O O . ALA A 1 211 ? 6.341 5.631 5.225 1.00 97.94 211 ALA A O 1
ATOM 1748 N N . GLU A 1 212 ? 5.672 4.547 3.383 1.00 98.69 212 GLU A N 1
ATOM 1749 C CA . GLU A 1 212 ? 4.243 4.636 3.700 1.00 98.69 212 GLU A CA 1
ATOM 1750 C C . GLU A 1 212 ? 3.859 3.827 4.952 1.00 98.69 212 GLU A C 1
ATOM 1752 O O . GLU A 1 212 ? 3.094 4.304 5.789 1.00 98.69 212 GLU A O 1
ATOM 1757 N N . VAL A 1 213 ? 4.412 2.620 5.120 1.00 98.75 213 VAL A N 1
ATOM 1758 C CA . VAL A 1 213 ? 4.224 1.791 6.324 1.00 98.75 213 VAL A CA 1
ATOM 1759 C C . VAL A 1 213 ? 4.697 2.537 7.575 1.00 98.75 213 VAL A C 1
ATOM 1761 O O . VAL A 1 213 ? 3.994 2.548 8.586 1.00 98.75 213 VAL A O 1
ATOM 1764 N N . LEU A 1 214 ? 5.872 3.168 7.512 1.00 98.56 214 LEU A N 1
ATOM 1765 C CA . LEU A 1 214 ? 6.412 3.961 8.614 1.00 98.56 214 LEU A CA 1
ATOM 1766 C C . LEU A 1 214 ? 5.568 5.211 8.873 1.00 98.56 214 LEU A C 1
ATOM 1768 O O . LEU A 1 214 ? 5.252 5.486 10.026 1.00 98.56 214 LEU A O 1
ATOM 1772 N N . ALA A 1 215 ? 5.110 5.904 7.829 1.00 98.75 215 ALA A N 1
ATOM 1773 C CA . ALA A 1 215 ? 4.228 7.059 7.976 1.00 98.75 215 ALA A CA 1
ATOM 1774 C C . ALA A 1 215 ? 2.891 6.689 8.649 1.00 98.75 215 ALA A C 1
ATOM 1776 O O . ALA A 1 215 ? 2.392 7.436 9.494 1.00 98.75 215 ALA A O 1
ATOM 1777 N N . LEU A 1 216 ? 2.320 5.522 8.330 1.00 98.81 216 LEU A N 1
ATOM 1778 C CA . LEU A 1 216 ? 1.140 4.988 9.018 1.00 98.81 216 LEU A CA 1
ATOM 1779 C C . LEU A 1 216 ? 1.437 4.689 10.499 1.00 98.81 216 LEU A C 1
ATOM 1781 O O . LEU A 1 216 ? 0.659 5.093 11.365 1.00 98.81 216 LEU A O 1
ATOM 1785 N N . GLU A 1 217 ? 2.559 4.028 10.806 1.00 98.56 217 GLU A N 1
ATOM 1786 C CA . GLU A 1 217 ? 2.970 3.742 12.192 1.00 98.56 217 GLU A CA 1
ATOM 1787 C C . GLU A 1 217 ? 3.183 5.033 13.005 1.00 98.56 217 GLU A C 1
ATOM 1789 O O . GLU A 1 217 ? 2.704 5.140 14.139 1.00 98.56 217 GLU A O 1
ATOM 1794 N N . GLU A 1 218 ? 3.863 6.026 12.427 1.00 98.50 218 GLU A N 1
ATOM 1795 C CA . GLU A 1 218 ? 4.127 7.336 13.035 1.00 98.50 218 GLU A CA 1
ATOM 1796 C C . GLU A 1 218 ? 2.839 8.103 13.347 1.00 98.50 218 GLU A C 1
ATOM 1798 O O . GLU A 1 218 ? 2.757 8.782 14.370 1.00 98.50 218 GLU A O 1
ATOM 1803 N N . ASN A 1 219 ? 1.803 7.927 12.523 1.00 98.62 219 ASN A N 1
ATOM 1804 C CA . ASN A 1 219 ? 0.470 8.492 12.742 1.00 98.62 219 ASN A CA 1
ATOM 1805 C C . ASN A 1 219 ? -0.441 7.591 13.599 1.00 98.62 219 ASN A C 1
ATOM 1807 O O . ASN A 1 219 ? -1.658 7.769 13.640 1.00 98.62 219 ASN A O 1
ATOM 1811 N N . GLY A 1 220 ? 0.138 6.628 14.321 1.00 97.81 220 GLY A N 1
ATOM 1812 C CA . GLY A 1 220 ? -0.554 5.851 15.346 1.00 97.81 220 GLY A CA 1
ATOM 1813 C C . GLY A 1 220 ? -1.335 4.641 14.834 1.00 97.81 2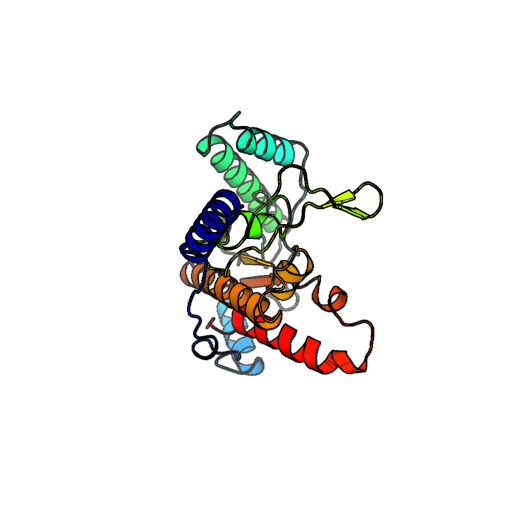20 GLY A C 1
ATOM 1814 O O . GLY A 1 220 ? -1.994 3.979 15.641 1.00 97.81 220 GLY A O 1
ATOM 1815 N N . ILE A 1 221 ? -1.238 4.303 13.545 1.00 98.62 221 ILE A N 1
ATOM 1816 C CA . ILE A 1 221 ? -1.896 3.122 12.978 1.00 98.62 221 ILE A CA 1
ATOM 1817 C C . ILE A 1 221 ? -1.154 1.863 13.429 1.00 98.62 221 ILE A C 1
ATOM 1819 O O . ILE A 1 221 ? 0.026 1.663 13.153 1.00 98.62 221 ILE A O 1
ATOM 1823 N N . LYS A 1 222 ? -1.854 1.004 14.177 1.00 98.00 222 LYS A N 1
ATOM 1824 C CA . LYS A 1 222 ? -1.250 -0.147 14.878 1.00 98.00 222 LYS A CA 1
ATOM 1825 C C . LYS A 1 222 ? -1.286 -1.444 14.072 1.00 98.00 222 LYS A C 1
ATOM 1827 O O . LYS A 1 222 ? -0.533 -2.367 14.377 1.00 98.00 222 LYS A O 1
ATOM 1832 N N . VAL A 1 223 ? -2.194 -1.540 13.105 1.00 98.62 223 VAL A N 1
ATOM 1833 C CA . VAL A 1 223 ? -2.393 -2.723 12.266 1.00 98.62 223 VAL A CA 1
ATOM 1834 C C . VAL A 1 223 ? -2.273 -2.271 10.821 1.00 98.62 223 VAL A C 1
ATOM 1836 O O . VAL A 1 223 ? -2.999 -1.382 10.398 1.00 98.62 223 VAL A O 1
ATOM 1839 N N . ILE A 1 224 ? -1.345 -2.857 10.071 1.00 98.81 224 ILE A N 1
ATOM 1840 C CA . ILE A 1 224 ? -1.116 -2.519 8.664 1.00 98.81 224 ILE A CA 1
ATOM 1841 C C . ILE A 1 224 ? -1.140 -3.822 7.875 1.00 98.81 224 ILE A C 1
ATOM 1843 O O . ILE A 1 224 ? -0.410 -4.763 8.190 1.00 98.81 224 ILE A O 1
ATOM 1847 N N . GLN A 1 225 ? -2.010 -3.877 6.877 1.00 98.88 225 GLN A N 1
ATOM 1848 C CA . GLN A 1 225 ? -2.135 -4.974 5.935 1.00 98.88 225 GLN A CA 1
ATOM 1849 C C . GLN A 1 225 ? -1.449 -4.574 4.626 1.00 98.88 225 GLN A C 1
ATOM 1851 O O . GLN A 1 225 ? -1.672 -3.479 4.110 1.00 98.88 225 GLN A O 1
ATOM 1856 N N . VAL A 1 226 ? -0.593 -5.461 4.117 1.00 98.75 226 VAL A N 1
ATOM 1857 C CA . VAL A 1 226 ? 0.110 -5.304 2.839 1.00 98.75 226 VAL A CA 1
ATOM 1858 C C . VAL A 1 226 ? -0.225 -6.518 1.982 1.00 98.75 226 VAL A C 1
ATOM 1860 O O . VAL A 1 226 ? 0.192 -7.631 2.305 1.00 98.75 226 VAL A O 1
ATOM 1863 N N . ASP A 1 227 ? -1.008 -6.311 0.929 1.00 98.62 227 ASP A N 1
ATOM 1864 C CA . ASP A 1 227 ? -1.599 -7.390 0.138 1.00 98.62 227 ASP A CA 1
ATOM 1865 C C . ASP A 1 227 ? -0.730 -7.767 -1.067 1.00 98.62 227 ASP A C 1
ATOM 1867 O O . ASP A 1 227 ? -0.341 -6.906 -1.856 1.00 98.62 227 ASP A O 1
ATOM 1871 N N . GLU A 1 228 ? -0.470 -9.069 -1.239 1.00 98.50 228 GLU A N 1
ATOM 1872 C CA . GLU A 1 228 ? 0.307 -9.619 -2.362 1.00 98.50 228 GLU A CA 1
ATOM 1873 C C . GLU A 1 228 ? -0.460 -10.669 -3.195 1.00 98.50 228 GLU A C 1
ATOM 1875 O O . GLU A 1 228 ? -0.028 -11.825 -3.300 1.00 98.50 228 GLU A O 1
ATOM 1880 N N . PRO A 1 229 ? -1.616 -10.324 -3.800 1.00 97.62 229 PRO A N 1
ATOM 1881 C CA . PRO A 1 229 ? -2.388 -11.277 -4.599 1.00 97.62 229 PRO A CA 1
ATOM 1882 C C . PRO A 1 229 ? -1.640 -11.777 -5.844 1.00 97.62 229 PRO A C 1
ATOM 1884 O O . PRO A 1 229 ? -1.874 -12.909 -6.272 1.00 97.62 229 PRO A O 1
ATOM 1887 N N . ALA A 1 230 ? -0.715 -10.990 -6.407 1.00 97.50 230 ALA A N 1
ATOM 1888 C CA . ALA A 1 230 ? 0.019 -11.377 -7.611 1.00 97.50 230 ALA A CA 1
ATOM 1889 C C . ALA A 1 230 ? 1.306 -12.174 -7.327 1.00 97.50 230 ALA A C 1
ATOM 1891 O O . ALA A 1 230 ? 2.019 -12.512 -8.273 1.00 97.50 230 ALA A O 1
ATOM 1892 N N . LEU A 1 231 ? 1.618 -12.511 -6.066 1.00 97.62 231 LEU A N 1
ATOM 1893 C CA . LEU A 1 231 ? 2.819 -13.289 -5.723 1.00 97.62 231 LEU A CA 1
ATOM 1894 C C . LEU A 1 231 ? 2.868 -14.630 -6.464 1.00 97.62 231 LEU A C 1
ATOM 1896 O O . LEU A 1 231 ? 3.910 -15.060 -6.943 1.00 97.62 231 LEU A O 1
ATOM 1900 N N . ARG A 1 232 ? 1.732 -15.325 -6.560 1.00 97.69 232 ARG A N 1
ATOM 1901 C CA . ARG A 1 232 ? 1.678 -16.602 -7.282 1.00 97.69 232 ARG A CA 1
ATOM 1902 C C . ARG A 1 232 ? 1.569 -16.411 -8.793 1.00 97.69 232 ARG A C 1
ATOM 1904 O O . ARG A 1 232 ? 2.037 -17.265 -9.536 1.00 97.69 232 ARG A O 1
ATOM 1911 N N . GLU A 1 233 ? 0.951 -15.323 -9.238 1.00 96.62 233 GLU A N 1
ATOM 1912 C CA . GLU A 1 233 ? 0.804 -14.998 -10.660 1.00 96.62 233 GLU A CA 1
ATOM 1913 C C . GLU A 1 233 ? 2.160 -14.757 -11.330 1.00 96.62 233 GLU A C 1
ATOM 1915 O O . GLU A 1 233 ? 2.387 -15.234 -12.437 1.00 96.62 233 GLU A O 1
ATOM 1920 N N . GLY A 1 234 ? 3.081 -14.084 -10.634 1.00 94.44 234 GLY A N 1
ATOM 1921 C CA . GLY A 1 234 ? 4.431 -13.819 -11.136 1.00 94.44 234 GLY A CA 1
ATOM 1922 C C . GLY A 1 234 ? 5.389 -15.010 -11.072 1.00 94.44 234 GLY A C 1
ATOM 1923 O O . GLY A 1 234 ? 6.527 -14.886 -11.525 1.00 94.44 234 GLY A O 1
ATOM 1924 N N . LEU A 1 235 ? 4.970 -16.151 -10.513 1.00 96.69 235 LEU A N 1
ATOM 1925 C CA . LEU A 1 235 ? 5.827 -17.326 -10.391 1.00 96.69 235 LEU A CA 1
ATOM 1926 C C . LEU A 1 235 ? 6.203 -17.842 -11.796 1.00 96.69 235 LEU A C 1
ATOM 1928 O O . LEU A 1 235 ? 5.306 -18.137 -12.591 1.00 96.69 235 LEU A O 1
ATOM 1932 N N . PRO A 1 236 ? 7.502 -18.000 -12.123 1.00 97.25 236 PRO A N 1
ATOM 1933 C CA . PRO A 1 236 ? 7.914 -18.470 -13.441 1.00 97.25 236 PRO A CA 1
ATOM 1934 C C . PRO A 1 236 ? 7.269 -19.807 -13.819 1.00 97.25 236 PRO A C 1
ATOM 1936 O O . PRO A 1 236 ? 7.115 -20.697 -12.987 1.00 97.25 236 PRO A O 1
ATOM 1939 N N . LEU A 1 237 ? 6.947 -20.004 -15.099 1.00 97.81 237 LEU A N 1
ATOM 1940 C CA . LEU A 1 237 ? 6.299 -21.244 -15.553 1.00 97.81 237 LEU A CA 1
ATOM 1941 C C . LEU A 1 237 ? 7.182 -22.493 -15.374 1.00 97.81 237 LEU A C 1
ATOM 1943 O O . LEU A 1 237 ? 6.664 -23.601 -15.247 1.00 97.81 237 LEU A O 1
ATOM 1947 N N . ARG A 1 238 ? 8.511 -22.327 -15.360 1.00 97.94 238 ARG A N 1
ATOM 1948 C CA . ARG A 1 238 ? 9.479 -23.413 -15.149 1.00 97.94 238 ARG A CA 1
ATOM 1949 C C . ARG A 1 238 ? 9.954 -23.425 -13.699 1.00 97.94 238 ARG A C 1
ATOM 1951 O O . ARG A 1 238 ? 10.420 -22.407 -13.191 1.00 97.94 238 ARG A O 1
ATOM 1958 N N . SER A 1 239 ? 9.885 -24.596 -13.068 1.00 97.75 239 SER A N 1
ATOM 1959 C CA . SER A 1 239 ? 10.188 -24.783 -11.643 1.00 97.75 239 SER A CA 1
ATOM 1960 C C . SER A 1 239 ? 11.628 -24.460 -11.257 1.00 97.75 239 SER A C 1
ATOM 1962 O O . SER A 1 239 ? 11.884 -24.039 -10.136 1.00 97.75 239 SER A O 1
ATOM 1964 N N . GLU A 1 240 ? 12.566 -24.603 -12.191 1.00 98.12 240 GLU A N 1
ATOM 1965 C CA . GLU A 1 240 ? 13.981 -24.269 -11.990 1.00 98.12 240 GLU A CA 1
ATOM 1966 C C . GLU A 1 240 ? 14.231 -22.789 -11.639 1.00 98.12 240 GLU A C 1
ATOM 1968 O O . GLU A 1 240 ? 15.264 -22.474 -11.060 1.00 98.12 240 GLU A O 1
ATOM 1973 N N . TYR A 1 241 ? 13.283 -21.888 -11.927 1.00 97.56 241 TYR A N 1
ATOM 1974 C CA . TYR A 1 241 ? 13.385 -20.464 -11.585 1.00 97.56 241 TYR A CA 1
ATOM 1975 C C . TYR A 1 241 ? 12.574 -20.067 -10.341 1.00 97.56 241 TYR A C 1
ATOM 1977 O O . TYR A 1 241 ? 12.586 -18.900 -9.948 1.00 97.56 241 TYR A O 1
ATOM 1985 N N . HIS A 1 242 ? 11.850 -21.005 -9.717 1.00 97.94 242 HIS A N 1
ATOM 1986 C CA . HIS A 1 242 ? 10.964 -20.699 -8.585 1.00 97.94 242 HIS A CA 1
ATOM 1987 C C . HIS A 1 242 ? 11.731 -20.214 -7.365 1.00 97.94 242 HIS A C 1
ATOM 1989 O O . HIS A 1 242 ? 11.309 -19.250 -6.737 1.00 97.94 242 HIS A O 1
ATOM 1995 N N . GLU A 1 243 ? 12.851 -20.857 -7.036 1.00 98.31 243 GLU A N 1
ATOM 1996 C CA . GLU A 1 243 ? 13.624 -20.527 -5.836 1.00 98.31 243 GLU A CA 1
ATOM 1997 C C . GLU A 1 243 ? 14.107 -19.074 -5.861 1.00 98.31 243 GLU A C 1
ATOM 1999 O O . GLU A 1 243 ? 13.887 -18.334 -4.903 1.00 98.31 243 GLU A O 1
ATOM 2004 N N . GLN A 1 244 ? 14.692 -18.646 -6.983 1.00 98.00 244 GLN A N 1
ATOM 2005 C CA . GLN A 1 244 ? 15.185 -17.281 -7.134 1.00 98.00 244 GLN A CA 1
ATOM 2006 C C . GLN A 1 244 ? 14.036 -16.264 -7.104 1.00 98.00 244 GLN A C 1
ATOM 2008 O O . GLN A 1 244 ? 14.105 -15.298 -6.351 1.00 98.00 244 GLN A O 1
ATOM 2013 N N . TYR A 1 245 ? 12.944 -16.520 -7.835 1.00 98.00 245 TYR A N 1
ATOM 2014 C CA . TYR A 1 245 ? 11.765 -15.651 -7.806 1.00 98.00 245 TYR A CA 1
ATOM 2015 C C . TYR A 1 245 ? 11.205 -15.482 -6.389 1.00 98.00 245 TYR A C 1
ATOM 2017 O O . TYR A 1 245 ? 10.959 -14.363 -5.945 1.00 98.00 245 TYR A O 1
ATOM 2025 N N . LEU A 1 246 ? 11.014 -16.589 -5.665 1.00 98.38 246 LEU A N 1
ATOM 2026 C CA . LEU A 1 246 ? 10.469 -16.561 -4.310 1.00 98.38 246 LEU A CA 1
ATOM 2027 C C . LEU A 1 246 ? 11.417 -15.847 -3.347 1.00 98.38 246 LEU A C 1
ATOM 2029 O O . LEU A 1 246 ? 10.951 -15.102 -2.489 1.00 98.38 246 LEU A O 1
ATOM 2033 N N . LYS A 1 247 ? 12.733 -16.037 -3.496 1.00 98.25 247 LYS A N 1
ATOM 2034 C CA . LYS A 1 247 ? 13.738 -15.324 -2.705 1.00 98.25 247 LYS A CA 1
ATOM 2035 C C . LYS A 1 247 ? 13.620 -13.812 -2.894 1.00 98.25 247 LYS A C 1
ATOM 2037 O O . LYS A 1 247 ? 13.566 -13.096 -1.897 1.00 98.25 247 LYS A O 1
ATOM 2042 N N . ASP A 1 248 ? 13.527 -13.351 -4.137 1.00 97.94 248 ASP A N 1
ATOM 2043 C CA . ASP A 1 248 ? 13.454 -11.924 -4.461 1.00 97.94 248 ASP A CA 1
ATOM 2044 C C . ASP A 1 248 ? 12.106 -11.319 -4.041 1.00 97.94 248 ASP A C 1
ATOM 2046 O O . ASP A 1 248 ? 12.060 -10.291 -3.370 1.00 97.94 248 ASP A O 1
ATOM 2050 N N . ALA A 1 249 ? 10.993 -11.995 -4.341 1.00 98.12 249 ALA A N 1
ATOM 2051 C CA . ALA A 1 249 ? 9.649 -11.578 -3.937 1.00 98.12 249 ALA A CA 1
ATOM 2052 C C . ALA A 1 249 ? 9.503 -11.458 -2.410 1.00 98.12 249 ALA A C 1
ATOM 2054 O O . ALA A 1 249 ? 8.996 -10.458 -1.893 1.00 98.12 249 ALA A O 1
ATOM 2055 N N . VAL A 1 250 ? 9.993 -12.456 -1.665 1.00 98.31 250 VAL A N 1
ATOM 2056 C CA . VAL A 1 250 ? 9.986 -12.432 -0.196 1.00 98.31 250 VAL A CA 1
ATOM 2057 C C . VAL A 1 250 ? 10.927 -11.352 0.336 1.00 98.31 250 VAL A C 1
ATOM 2059 O O . VAL A 1 250 ? 10.584 -10.695 1.319 1.00 98.31 250 VAL A O 1
ATOM 2062 N N . HIS A 1 251 ? 12.090 -11.144 -0.287 1.00 98.06 251 HIS A N 1
ATOM 2063 C CA . HIS A 1 251 ? 13.012 -10.076 0.095 1.00 98.06 251 HIS A CA 1
ATOM 2064 C C . HIS A 1 251 ? 12.332 -8.705 0.021 1.00 98.06 251 HIS A C 1
ATOM 2066 O O . HIS A 1 251 ? 12.265 -8.025 1.045 1.00 98.06 251 HIS A O 1
ATOM 2072 N N . SER A 1 252 ? 11.741 -8.344 -1.121 1.00 98.06 252 SER A N 1
ATOM 2073 C CA . SER A 1 252 ? 11.096 -7.038 -1.302 1.00 98.06 252 SER A CA 1
ATOM 2074 C C . SER A 1 252 ? 9.898 -6.846 -0.367 1.00 98.06 252 SER A C 1
ATOM 2076 O O . SER A 1 252 ? 9.740 -5.784 0.233 1.00 98.06 252 SER A O 1
ATOM 2078 N N . PHE A 1 253 ? 9.077 -7.879 -0.143 1.00 98.62 253 PHE A N 1
ATOM 2079 C CA . PHE A 1 253 ? 7.987 -7.786 0.836 1.00 98.62 253 PHE A CA 1
ATOM 2080 C C . PHE A 1 253 ? 8.507 -7.509 2.257 1.00 98.62 253 PHE A C 1
ATOM 2082 O O . PHE A 1 253 ? 7.933 -6.722 3.017 1.00 98.62 253 PHE A O 1
ATOM 2089 N N . LYS A 1 254 ? 9.624 -8.137 2.639 1.00 98.31 254 LYS A N 1
ATOM 2090 C CA . LYS A 1 254 ? 10.249 -7.907 3.945 1.00 98.31 254 LYS A CA 1
ATOM 2091 C C . LYS A 1 254 ? 10.917 -6.543 4.021 1.00 98.31 254 LYS A C 1
ATOM 2093 O O . LYS A 1 254 ? 10.828 -5.929 5.081 1.00 98.31 254 LYS A O 1
ATOM 2098 N N . LEU A 1 255 ? 11.524 -6.065 2.938 1.00 97.88 255 LEU A N 1
ATOM 2099 C CA . LEU A 1 255 ? 12.058 -4.708 2.824 1.00 97.88 255 LEU A CA 1
ATOM 2100 C C . LEU A 1 255 ? 10.953 -3.671 3.076 1.00 97.88 255 LEU A C 1
ATOM 2102 O O . LEU A 1 255 ? 11.138 -2.751 3.865 1.00 97.88 255 LEU A O 1
ATOM 2106 N N . ALA A 1 256 ? 9.755 -3.896 2.528 1.00 98.38 256 ALA A N 1
ATOM 2107 C CA . ALA A 1 256 ? 8.593 -3.038 2.748 1.00 98.38 256 ALA A CA 1
ATOM 2108 C C . ALA A 1 256 ? 8.074 -3.050 4.201 1.00 98.38 256 ALA A C 1
ATOM 2110 O O . ALA A 1 256 ? 7.598 -2.032 4.693 1.00 98.38 256 ALA A O 1
ATOM 2111 N N . THR A 1 257 ? 8.163 -4.171 4.923 1.00 98.50 257 THR A N 1
ATOM 2112 C CA . THR A 1 257 ? 7.388 -4.375 6.170 1.00 98.50 257 THR A CA 1
ATOM 2113 C C . THR A 1 257 ? 8.211 -4.575 7.444 1.00 98.50 257 THR A C 1
ATOM 2115 O O . THR A 1 257 ? 7.652 -4.688 8.537 1.00 98.50 257 THR A O 1
ATOM 2118 N N . SER A 1 258 ? 9.540 -4.636 7.355 1.00 98.12 258 SER A N 1
ATOM 2119 C CA . SER A 1 258 ? 10.374 -5.016 8.504 1.00 98.12 258 SER A CA 1
ATOM 2120 C C . SER A 1 258 ? 10.762 -3.856 9.426 1.00 98.12 258 SER A C 1
ATOM 2122 O O . SER A 1 258 ? 11.207 -4.112 10.547 1.00 98.12 258 SER A O 1
ATOM 2124 N N . SER A 1 259 ? 10.585 -2.602 9.004 1.00 96.75 259 SER A N 1
ATOM 2125 C CA . SER A 1 259 ? 11.048 -1.406 9.735 1.00 96.75 259 SER A CA 1
ATOM 2126 C C . SER A 1 259 ? 10.191 -1.019 10.948 1.00 96.75 259 SER A C 1
ATOM 2128 O O . SER A 1 259 ? 10.703 -0.364 11.852 1.00 96.75 259 SER A O 1
ATOM 2130 N N . VAL A 1 260 ? 8.942 -1.490 11.021 1.00 96.69 260 VAL A N 1
ATOM 2131 C CA . VAL A 1 260 ? 8.028 -1.234 12.153 1.00 96.69 260 VAL A CA 1
ATOM 2132 C C . VAL A 1 260 ? 8.521 -1.848 13.466 1.00 96.69 260 VAL A C 1
ATOM 2134 O O . VAL A 1 260 ? 9.303 -2.813 13.462 1.00 96.69 260 VAL A O 1
ATOM 2137 N N . LYS A 1 261 ? 8.037 -1.297 14.580 1.00 91.31 261 LYS A N 1
ATOM 2138 C CA . LYS A 1 261 ? 8.360 -1.713 15.953 1.00 91.31 261 LYS A CA 1
ATOM 2139 C C . LYS A 1 261 ? 7.859 -3.123 16.292 1.00 91.31 261 LYS A C 1
ATOM 2141 O O . LYS A 1 261 ? 7.009 -3.696 15.565 1.00 91.31 261 LYS A O 1
#

Foldseek 3Di:
DVVVVVVVVVVVVVVCPDPQAPDDDDLVVFDLAAPDDPVVVVVVCCVVQVADPDAFEDDAADDCDPVLVVLLVCVVVVVDDPVVSVVVLLVQQLVQLVVCVVVPHQEYYSRPSVDPDQQVLCLVQWPQKDWDDPQWDDDDDPDTDGAIERHGQTAADDARQQVSQLSSCVNDPGAYEAEHEALQQSLVRHHYDDPDDSLNNSLSSLQNLLVNLVSNVVSPRDHYDYDDPCLVVPQDPDPVCRVVSNVSRSSSRSSNHRRHD

Organism: NCBI:txid1358412

InterPro domains:
  IPR002629 Cobalamin-independent methionine synthase MetE, C-terminal/archaeal [PF01717] (54-261)
  IPR002629 Cobalamin-independent methionine synthase MetE, C-terminal/archaeal [cd03311] (55-256)
  IPR038071 UROD/MetE-like superfamily [G3DSA:3.20.20.210] (13-150)
  IPR038071 UROD/MetE-like superfamily [G3DSA:3.20.20.210] (15-261)
  IPR038071 UROD/MetE-like superfamily [SSF51726] (26-260)